Protein AF-A0ABD4BDS8-F1 (afdb_monomer_lite)

Structure (mmCIF, N/CA/C/O backbone):
data_AF-A0ABD4BDS8-F1
#
_entry.id   AF-A0ABD4BDS8-F1
#
loop_
_atom_site.group_PDB
_atom_site.id
_atom_site.type_symbol
_atom_site.label_atom_id
_atom_site.label_alt_id
_atom_site.label_comp_id
_atom_site.label_asym_id
_atom_site.label_entity_id
_atom_site.label_seq_id
_atom_site.pdbx_PDB_ins_code
_atom_site.Cartn_x
_atom_site.Cartn_y
_atom_site.Cartn_z
_atom_site.occupancy
_atom_site.B_iso_or_equiv
_atom_site.auth_seq_id
_atom_site.auth_comp_id
_atom_site.auth_asym_id
_atom_site.auth_atom_id
_atom_site.pdbx_PDB_model_num
ATOM 1 N N . MET A 1 1 ? -8.157 -17.390 -4.417 1.00 83.06 1 MET A N 1
ATOM 2 C CA . MET A 1 1 ? -8.792 -16.335 -5.239 1.00 83.06 1 MET A CA 1
ATOM 3 C C . MET A 1 1 ? -8.286 -16.460 -6.671 1.00 83.06 1 MET A C 1
ATOM 5 O O . MET A 1 1 ? -7.171 -16.942 -6.845 1.00 83.06 1 MET A O 1
ATOM 9 N N . TYR A 1 2 ? -9.071 -16.054 -7.670 1.00 87.56 2 TYR A N 1
ATOM 10 C CA . TYR A 1 2 ? -8.641 -16.002 -9.072 1.00 87.56 2 TYR A CA 1
ATOM 11 C C . TYR A 1 2 ? -8.804 -14.585 -9.626 1.00 87.56 2 TYR A C 1
ATOM 13 O O . TYR A 1 2 ? -9.789 -13.920 -9.314 1.00 87.56 2 TYR A O 1
ATOM 21 N N . LEU A 1 3 ? -7.849 -14.144 -10.445 1.00 87.44 3 LEU A N 1
ATOM 22 C CA . LEU A 1 3 ? -7.939 -12.934 -11.258 1.00 87.44 3 LEU A CA 1
ATOM 23 C C . LEU A 1 3 ? -8.048 -13.371 -12.723 1.00 87.44 3 LEU A C 1
ATOM 25 O O . LEU A 1 3 ? -7.060 -13.774 -13.340 1.00 87.44 3 LEU A O 1
ATOM 29 N N . GLY A 1 4 ? -9.272 -13.386 -13.257 1.00 90.06 4 GLY A N 1
ATOM 30 C CA . GLY A 1 4 ? -9.556 -14.064 -14.523 1.00 90.06 4 GLY A CA 1
ATOM 31 C C . GLY A 1 4 ? -9.209 -15.553 -14.423 1.00 90.06 4 GLY A C 1
ATOM 32 O O . GLY A 1 4 ? -9.751 -16.265 -13.582 1.00 90.06 4 GLY A O 1
ATOM 33 N N . THR A 1 5 ? -8.273 -16.019 -15.249 1.00 90.88 5 THR A N 1
ATOM 34 C CA . THR A 1 5 ? -7.791 -17.413 -15.245 1.00 90.88 5 THR A CA 1
ATOM 35 C C . THR A 1 5 ? -6.569 -17.641 -14.351 1.00 90.88 5 THR A C 1
ATOM 37 O O . THR A 1 5 ? -6.081 -18.766 -14.262 1.00 90.88 5 THR A O 1
ATOM 40 N N . ILE A 1 6 ? -6.033 -16.597 -13.713 1.00 91.69 6 ILE A N 1
ATOM 41 C CA . ILE A 1 6 ? -4.810 -16.683 -12.911 1.00 91.69 6 ILE A CA 1
ATOM 42 C C . ILE A 1 6 ? -5.157 -16.953 -11.452 1.00 91.69 6 ILE A C 1
ATOM 44 O O . ILE A 1 6 ? -5.902 -16.197 -10.828 1.00 91.69 6 ILE A O 1
ATOM 48 N N . GLN A 1 7 ? -4.589 -18.018 -10.887 1.00 91.75 7 GLN A N 1
ATOM 49 C CA . GLN A 1 7 ? -4.717 -18.300 -9.462 1.00 91.75 7 GLN A CA 1
ATOM 50 C C . GLN A 1 7 ? -3.814 -17.366 -8.653 1.00 91.75 7 GLN A C 1
ATOM 52 O O . GLN A 1 7 ? -2.591 -17.382 -8.796 1.00 91.75 7 GLN A O 1
ATOM 57 N N . ILE A 1 8 ? -4.422 -16.604 -7.747 1.00 92.56 8 ILE A N 1
ATOM 58 C CA . ILE A 1 8 ? -3.708 -15.752 -6.800 1.00 92.56 8 ILE A CA 1
ATOM 59 C C . ILE A 1 8 ? -3.404 -16.550 -5.534 1.00 92.56 8 ILE A C 1
ATOM 61 O O . ILE A 1 8 ? -4.297 -17.170 -4.945 1.00 92.56 8 ILE A O 1
ATOM 65 N N . VAL A 1 9 ? -2.138 -16.514 -5.118 1.00 92.00 9 VAL A N 1
ATOM 66 C CA . VAL A 1 9 ? -1.590 -17.283 -3.985 1.00 92.00 9 VAL A CA 1
ATOM 67 C C . VAL A 1 9 ? -0.959 -16.396 -2.909 1.00 92.00 9 VAL A C 1
ATOM 69 O O . VAL A 1 9 ? -0.449 -16.896 -1.905 1.00 92.00 9 VAL A O 1
ATOM 72 N N . GLY A 1 10 ? -0.952 -15.081 -3.110 1.00 91.69 10 GLY A N 1
ATOM 73 C CA . GLY A 1 10 ? -0.532 -14.110 -2.109 1.00 91.69 10 GLY A CA 1
ATOM 74 C C . GLY A 1 10 ? -1.187 -12.758 -2.343 1.00 91.69 10 GLY A C 1
ATOM 75 O O . GLY A 1 10 ? -1.499 -12.401 -3.478 1.00 91.69 10 GLY A O 1
ATOM 76 N N . ALA A 1 11 ? -1.406 -12.037 -1.252 1.00 94.88 11 ALA A N 1
ATOM 77 C CA . ALA A 1 11 ? -1.978 -10.703 -1.238 1.00 94.88 11 ALA A CA 1
ATOM 78 C C . ALA A 1 11 ? -1.351 -9.931 -0.076 1.00 94.88 11 ALA A C 1
ATOM 80 O O . ALA A 1 11 ? -1.391 -10.402 1.062 1.00 94.88 11 ALA A O 1
ATOM 81 N N . ILE A 1 12 ? -0.763 -8.778 -0.376 1.00 95.94 12 ILE A N 1
ATOM 82 C CA . ILE A 1 12 ? -0.170 -7.869 0.598 1.00 95.94 12 ILE A CA 1
ATOM 83 C C . ILE A 1 12 ? -0.774 -6.495 0.373 1.00 95.94 12 ILE A C 1
ATOM 85 O O . ILE A 1 12 ? -0.642 -5.921 -0.709 1.00 95.94 12 ILE A O 1
ATOM 89 N N . ALA A 1 13 ? -1.437 -5.981 1.403 1.00 97.75 13 ALA A N 1
ATOM 90 C CA . ALA A 1 13 ? -1.801 -4.582 1.453 1.00 97.75 13 ALA A CA 1
ATOM 91 C C . ALA A 1 13 ? -0.751 -3.789 2.224 1.00 97.75 13 ALA A C 1
ATOM 93 O O . ALA A 1 13 ? -0.244 -4.259 3.245 1.00 97.75 13 ALA A O 1
ATOM 94 N N . TYR A 1 14 ? -0.467 -2.584 1.754 1.00 97.19 14 TYR A N 1
ATOM 95 C CA . TYR A 1 14 ? 0.423 -1.637 2.401 1.00 97.19 14 TYR A CA 1
ATOM 96 C C . TYR A 1 14 ? -0.296 -0.309 2.568 1.00 97.19 14 TYR A C 1
ATOM 98 O O . TYR A 1 14 ? -1.013 0.140 1.673 1.00 97.19 14 TYR A O 1
ATOM 106 N N . TRP A 1 15 ? -0.121 0.293 3.731 1.00 95.31 15 TRP A N 1
ATOM 107 C CA . TRP A 1 15 ? -0.669 1.585 4.072 1.00 95.31 15 TRP A CA 1
ATOM 108 C C . TRP A 1 15 ? 0.470 2.498 4.507 1.00 95.31 15 TRP A C 1
ATOM 110 O O . TRP A 1 15 ? 1.064 2.301 5.571 1.00 95.31 15 TRP A O 1
ATOM 120 N N . ASP A 1 16 ? 0.750 3.484 3.663 1.00 91.62 16 ASP A N 1
ATOM 121 C CA . ASP A 1 16 ? 1.600 4.612 4.005 1.00 91.62 16 ASP A CA 1
ATOM 122 C C . ASP A 1 16 ? 0.730 5.691 4.659 1.00 91.62 16 ASP A C 1
ATOM 124 O O . ASP A 1 16 ? -0.212 6.221 4.061 1.00 91.62 16 ASP A O 1
ATOM 128 N N . CYS A 1 17 ? 0.951 5.895 5.953 1.00 88.56 17 CYS A N 1
ATOM 129 C CA . CYS A 1 17 ? 0.011 6.566 6.835 1.00 88.56 17 CYS A CA 1
ATOM 130 C C . CYS A 1 17 ? 0.356 8.048 7.001 1.00 88.56 17 CYS A C 1
ATOM 132 O O . CYS A 1 17 ? 1.387 8.397 7.576 1.00 88.56 17 CYS A O 1
ATOM 134 N N . SER A 1 18 ? -0.596 8.918 6.656 1.00 86.25 18 SER A N 1
ATOM 135 C CA . SER A 1 18 ? -0.505 10.365 6.874 1.00 86.25 18 SER A CA 1
ATOM 136 C C . SER A 1 18 ? -1.734 10.929 7.597 1.00 86.25 18 SER A C 1
ATOM 138 O O . SER A 1 18 ? -2.840 10.393 7.505 1.00 86.25 18 SER A O 1
ATOM 140 N N . LEU A 1 19 ? -1.547 12.039 8.322 1.00 73.50 19 LEU A N 1
ATOM 141 C CA . LEU A 1 19 ? -2.598 12.731 9.087 1.00 73.50 19 LEU A CA 1
ATOM 142 C C . LEU A 1 19 ? -3.526 13.611 8.229 1.00 73.50 19 LEU A C 1
ATOM 144 O O . LEU A 1 19 ? -4.411 14.250 8.784 1.00 73.50 19 LEU A O 1
ATOM 148 N N . GLY A 1 20 ? -3.334 13.692 6.908 1.00 58.31 20 GLY A N 1
ATOM 149 C CA . GLY A 1 20 ? -4.279 14.386 6.019 1.00 58.31 20 GLY A CA 1
ATOM 150 C C . GLY A 1 20 ? -4.410 15.901 6.253 1.00 58.31 20 GLY A C 1
ATOM 151 O O . GLY A 1 20 ? -5.447 16.492 5.954 1.00 58.31 20 GLY A O 1
ATOM 152 N N . LYS A 1 21 ? -3.371 16.558 6.785 1.00 62.12 21 LYS A N 1
ATOM 153 C CA . LYS A 1 21 ? -3.294 18.025 6.867 1.00 62.12 21 LYS A CA 1
ATOM 154 C C . LYS A 1 21 ? -3.164 18.620 5.459 1.00 62.12 21 LYS A C 1
ATOM 156 O O . LYS A 1 21 ? -2.581 18.016 4.573 1.00 62.12 21 LYS A O 1
ATOM 161 N N . VAL A 1 22 ? -3.611 19.865 5.271 1.00 50.03 22 VAL A N 1
ATOM 162 C CA . VAL A 1 22 ? -3.665 20.580 3.967 1.00 50.03 22 VAL A CA 1
ATOM 163 C C . VAL A 1 22 ? -2.313 20.668 3.218 1.00 50.03 22 VAL A C 1
ATOM 165 O O . VAL A 1 22 ? -2.286 20.989 2.037 1.00 50.03 22 VAL A O 1
ATOM 168 N N . LYS A 1 23 ? -1.188 20.386 3.887 1.00 53.81 23 LYS A N 1
ATOM 169 C CA . LYS A 1 23 ? 0.166 20.322 3.304 1.00 53.81 23 LYS A CA 1
ATOM 170 C C . LY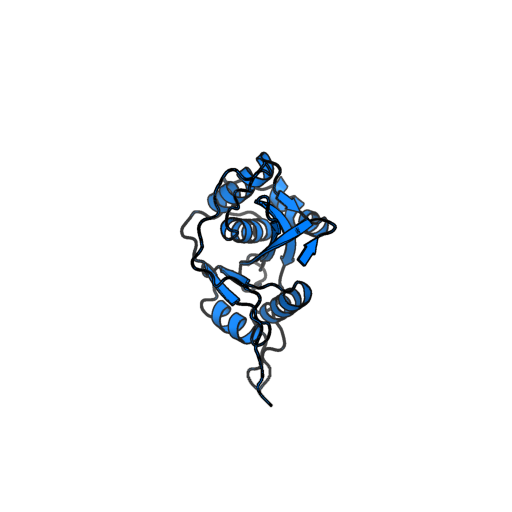S A 1 23 ? 0.912 19.020 3.627 1.00 53.81 23 LYS A C 1
ATOM 172 O O . LYS A 1 23 ? 2.132 18.999 3.539 1.00 53.81 23 LYS A O 1
ATOM 177 N N . SER A 1 24 ? 0.223 17.999 4.130 1.00 67.06 24 SER A N 1
ATOM 178 C CA . SER A 1 24 ? 0.857 16.707 4.387 1.00 67.06 24 SER A CA 1
ATOM 179 C C . SER A 1 24 ? 0.634 15.770 3.217 1.00 67.06 24 SER A C 1
ATOM 181 O O . SER A 1 24 ? -0.444 15.796 2.624 1.00 67.06 24 SER A O 1
ATOM 183 N N . ASP A 1 25 ? 1.614 14.902 3.015 1.00 70.00 25 ASP A N 1
ATOM 184 C CA . ASP A 1 25 ? 1.615 13.712 2.170 1.00 70.00 25 ASP A CA 1
ATOM 185 C C . ASP A 1 25 ? 0.254 13.002 2.163 1.00 70.00 25 ASP A C 1
ATOM 187 O O . ASP A 1 25 ? -0.462 12.964 3.178 1.00 70.00 25 ASP A O 1
ATOM 191 N N . ALA A 1 26 ? -0.132 12.450 1.017 1.00 82.94 26 ALA A N 1
ATOM 192 C CA . ALA A 1 26 ? -1.355 11.677 0.896 1.00 82.94 26 ALA A CA 1
ATOM 193 C C . ALA A 1 26 ? -1.250 10.386 1.719 1.00 82.94 26 ALA A C 1
ATOM 195 O O . ALA A 1 26 ? -0.247 9.682 1.692 1.00 82.94 26 ALA A O 1
ATOM 196 N N . SER A 1 27 ? -2.320 10.029 2.431 1.00 91.25 27 SER A N 1
ATOM 197 C CA . SER A 1 27 ? -2.393 8.714 3.068 1.00 91.25 27 SER A CA 1
ATOM 198 C C . SER A 1 27 ? -2.707 7.669 2.000 1.00 91.25 27 SER A C 1
ATOM 200 O O . SER A 1 27 ? -3.814 7.652 1.458 1.00 91.25 27 SER A O 1
ATOM 202 N N . ALA A 1 28 ? -1.739 6.831 1.643 1.00 94.38 28 ALA A N 1
ATOM 203 C CA . ALA A 1 28 ? -1.809 5.989 0.455 1.00 94.38 28 ALA A CA 1
ATOM 204 C C . ALA A 1 28 ? -1.931 4.501 0.802 1.00 94.38 28 ALA A C 1
ATOM 206 O O . ALA A 1 28 ? -1.110 3.913 1.508 1.00 94.38 28 ALA A O 1
ATOM 207 N N . PHE A 1 29 ? -2.950 3.852 0.242 1.00 96.94 29 PHE A N 1
ATOM 208 C CA . PHE A 1 29 ? -3.192 2.420 0.376 1.00 96.94 29 PHE A CA 1
ATOM 209 C C . PHE A 1 29 ? -2.945 1.693 -0.943 1.00 96.94 29 PHE A C 1
ATOM 211 O O . PHE A 1 29 ? -3.520 2.057 -1.970 1.00 96.94 29 PHE A O 1
ATOM 218 N N . SER A 1 30 ? -2.177 0.607 -0.890 1.00 98.19 30 SER A N 1
ATOM 219 C CA . SER A 1 30 ? -1.893 -0.253 -2.035 1.00 98.19 30 SER A CA 1
ATOM 220 C C . SER A 1 30 ? -2.188 -1.716 -1.733 1.00 98.19 30 SER A C 1
ATOM 222 O O . SER A 1 30 ? -1.937 -2.186 -0.630 1.00 98.19 30 SER A O 1
ATOM 224 N N . LEU A 1 31 ? -2.684 -2.460 -2.725 1.00 98.12 31 LEU A N 1
ATOM 225 C CA . LEU A 1 31 ? -2.835 -3.918 -2.675 1.00 98.12 31 LEU A CA 1
ATOM 226 C C . LEU A 1 31 ? -2.070 -4.555 -3.834 1.00 98.12 31 LEU A C 1
ATOM 228 O O . LEU A 1 31 ? -2.441 -4.378 -4.997 1.00 98.12 31 LEU A O 1
ATOM 232 N N . ILE A 1 32 ? -1.049 -5.343 -3.500 1.00 97.56 32 ILE A N 1
ATOM 233 C CA . ILE A 1 32 ? -0.303 -6.179 -4.440 1.00 97.56 32 ILE A CA 1
ATOM 234 C C . ILE A 1 32 ? -0.747 -7.628 -4.270 1.00 97.56 32 ILE A C 1
ATOM 236 O O . ILE A 1 32 ? -0.757 -8.181 -3.169 1.00 97.56 32 ILE A O 1
ATOM 240 N N . LEU A 1 33 ? -1.105 -8.257 -5.381 1.00 96.06 33 LEU A N 1
ATOM 241 C CA . LEU A 1 33 ? -1.385 -9.682 -5.466 1.00 96.06 33 LEU A CA 1
ATOM 242 C C . LEU A 1 33 ? -0.222 -10.390 -6.155 1.00 96.06 33 LEU A C 1
ATOM 244 O O . LEU A 1 33 ? 0.460 -9.804 -6.994 1.00 96.06 33 LEU A O 1
ATOM 248 N N . THR A 1 34 ? -0.027 -11.670 -5.854 1.00 95.19 34 THR A N 1
ATOM 249 C CA . THR A 1 34 ? 0.965 -12.497 -6.545 1.00 95.19 34 THR A CA 1
ATOM 250 C C . THR A 1 34 ? 0.422 -13.872 -6.910 1.00 95.19 34 THR A C 1
ATOM 252 O O . THR A 1 34 ? -0.359 -14.475 -6.161 1.00 95.19 34 THR A O 1
ATOM 255 N N . ASP A 1 35 ? 0.828 -14.367 -8.078 1.00 92.88 35 ASP A N 1
ATOM 256 C CA . ASP A 1 35 ? 0.518 -15.717 -8.543 1.00 92.88 35 ASP A CA 1
ATOM 257 C C . ASP A 1 35 ? 1.621 -16.727 -8.174 1.00 92.88 35 ASP A C 1
ATOM 259 O O . ASP A 1 35 ? 2.653 -16.406 -7.579 1.00 92.88 35 ASP A O 1
ATOM 263 N N . ALA A 1 36 ? 1.402 -17.996 -8.516 1.00 89.44 36 ALA A N 1
ATOM 264 C CA . ALA A 1 36 ? 2.375 -19.058 -8.257 1.00 89.44 36 ALA A CA 1
ATOM 265 C C . ALA A 1 36 ? 3.663 -18.946 -9.099 1.00 89.44 36 ALA A C 1
ATOM 267 O O . ALA A 1 36 ? 4.651 -19.617 -8.792 1.00 89.44 36 ALA A O 1
ATOM 268 N N . ARG A 1 37 ? 3.664 -18.128 -10.159 1.00 87.56 37 ARG A N 1
ATOM 269 C CA . ARG A 1 37 ? 4.812 -17.904 -11.048 1.00 87.56 37 ARG A CA 1
ATOM 270 C C . ARG A 1 37 ? 5.682 -16.732 -10.593 1.00 87.56 37 ARG A C 1
ATOM 272 O O . ARG A 1 37 ? 6.756 -16.555 -11.159 1.00 87.56 37 ARG A O 1
ATOM 279 N N . GLY A 1 38 ? 5.234 -15.962 -9.602 1.00 89.56 38 GLY A N 1
ATOM 280 C CA . GLY A 1 38 ? 5.915 -14.765 -9.116 1.00 89.56 38 GLY A CA 1
ATOM 281 C C . GLY A 1 38 ? 5.562 -13.494 -9.888 1.00 89.56 38 GLY A C 1
ATOM 282 O O . GLY A 1 38 ? 6.248 -12.491 -9.730 1.00 89.56 38 GLY A O 1
ATOM 283 N N . GLN A 1 39 ? 4.503 -13.509 -10.706 1.00 93.50 39 GLN A N 1
ATOM 284 C CA . GLN A 1 39 ? 3.951 -12.271 -11.256 1.00 93.50 39 GLN A CA 1
ATOM 285 C C . GLN A 1 39 ? 3.353 -11.433 -10.124 1.00 93.50 39 GLN A C 1
ATOM 287 O O . GLN A 1 39 ? 2.793 -11.976 -9.164 1.00 93.50 39 GLN A O 1
ATOM 292 N N . LEU A 1 40 ? 3.467 -10.116 -10.256 1.00 96.12 40 LEU A N 1
ATOM 293 C CA . LEU A 1 40 ? 2.880 -9.133 -9.359 1.00 96.12 40 LEU A CA 1
ATOM 294 C C . LEU A 1 40 ? 1.721 -8.437 -10.065 1.00 96.12 40 LEU A C 1
ATOM 296 O O . LEU A 1 40 ? 1.823 -8.066 -11.233 1.00 96.12 40 LEU A O 1
ATOM 300 N N . TYR A 1 41 ? 0.630 -8.234 -9.337 1.00 97.00 41 TYR A N 1
ATOM 301 C CA . TYR A 1 41 ? -0.541 -7.513 -9.813 1.00 97.00 41 TYR A CA 1
ATOM 302 C C . TYR A 1 41 ? -0.875 -6.418 -8.814 1.00 97.00 41 TYR A C 1
ATOM 304 O O . TYR A 1 41 ? -1.387 -6.689 -7.727 1.00 97.00 41 TYR A O 1
ATOM 312 N N . TRP A 1 42 ? -0.601 -5.176 -9.184 1.00 97.69 42 TRP A N 1
ATOM 313 C CA . TRP A 1 42 ? -1.047 -4.018 -8.439 1.00 97.69 42 TRP A CA 1
ATOM 314 C C . TRP A 1 42 ? -2.538 -3.812 -8.675 1.00 97.69 42 TRP A C 1
ATOM 316 O O . TRP A 1 42 ? -2.974 -3.354 -9.732 1.00 97.69 42 TRP A O 1
ATOM 326 N N . HIS A 1 43 ? -3.327 -4.249 -7.698 1.00 97.38 43 HIS A N 1
ATOM 327 C CA . HIS A 1 43 ? -4.772 -4.360 -7.825 1.00 97.38 43 HIS A CA 1
ATOM 328 C C . HIS A 1 43 ? -5.500 -3.098 -7.366 1.00 97.38 43 HIS A C 1
ATOM 330 O O . HIS A 1 43 ? -6.457 -2.680 -8.009 1.00 97.38 43 HIS A O 1
ATOM 336 N N . VAL A 1 44 ? -5.033 -2.483 -6.277 1.00 97.81 44 VAL A N 1
ATOM 337 C CA . VAL A 1 44 ? -5.630 -1.270 -5.703 1.00 97.81 44 VAL A CA 1
ATOM 338 C C . VAL A 1 44 ? -4.530 -0.269 -5.388 1.00 97.81 44 VAL A C 1
ATOM 340 O O . VAL A 1 44 ? -3.500 -0.650 -4.839 1.00 97.81 44 VAL A O 1
ATOM 343 N N . ALA A 1 45 ? -4.784 0.996 -5.708 1.00 97.44 45 ALA A N 1
ATOM 344 C CA . ALA A 1 45 ? -4.067 2.171 -5.233 1.00 97.44 45 ALA A CA 1
ATOM 345 C C . ALA A 1 45 ? -5.142 3.200 -4.882 1.00 97.44 45 ALA A C 1
ATOM 347 O O . ALA A 1 45 ? -5.988 3.512 -5.723 1.00 97.44 45 ALA A O 1
ATOM 348 N N . LYS A 1 46 ? -5.183 3.658 -3.632 1.00 95.94 46 LYS A N 1
ATOM 349 C CA . LYS A 1 46 ? -6.239 4.552 -3.152 1.00 95.94 46 LYS A CA 1
ATOM 350 C C . LYS A 1 46 ? -5.682 5.559 -2.156 1.00 95.94 46 LYS A C 1
ATOM 352 O O . LYS A 1 46 ? -5.002 5.174 -1.211 1.00 95.94 46 LYS A O 1
ATOM 357 N N . GLY A 1 47 ? -6.030 6.829 -2.348 1.00 94.69 47 GLY A N 1
ATOM 358 C CA . GLY A 1 47 ? -5.854 7.865 -1.334 1.00 94.69 47 GLY A CA 1
ATOM 359 C C . GLY A 1 47 ? -6.943 7.755 -0.275 1.00 94.69 47 GLY A C 1
ATOM 360 O O . GLY A 1 47 ? -8.132 7.747 -0.599 1.00 94.69 47 GLY A O 1
ATOM 361 N N . LEU A 1 48 ? -6.533 7.636 0.979 1.00 93.44 48 LEU A N 1
ATOM 362 C CA . LEU A 1 48 ? -7.403 7.660 2.142 1.00 93.44 48 LEU A CA 1
ATOM 363 C C . LEU A 1 48 ? -7.537 9.098 2.636 1.00 93.44 48 LEU A C 1
ATOM 365 O O . LEU A 1 48 ? -6.607 9.900 2.561 1.00 93.44 48 LEU A O 1
ATOM 369 N N . THR A 1 49 ? -8.717 9.420 3.146 1.00 91.12 49 THR A N 1
ATOM 370 C CA . THR A 1 49 ? -9.093 10.788 3.510 1.00 91.12 49 THR A CA 1
ATOM 371 C C . THR A 1 49 ? -9.620 10.861 4.937 1.00 91.12 49 THR A C 1
ATOM 373 O O . THR A 1 49 ? -10.101 9.869 5.489 1.00 91.12 49 THR A O 1
ATOM 376 N N . GLY A 1 50 ? -9.548 12.058 5.520 1.00 89.12 50 GLY A N 1
ATOM 377 C CA . GLY A 1 50 ? -9.977 12.316 6.892 1.00 89.12 50 GLY A CA 1
ATOM 378 C C . GLY A 1 50 ? -8.934 11.914 7.934 1.00 89.12 50 GLY A C 1
ATOM 379 O O . GLY A 1 50 ? -7.779 11.631 7.610 1.00 89.12 50 GLY A O 1
ATOM 380 N N . GLU A 1 51 ? -9.359 11.904 9.194 1.00 89.75 51 GLU A N 1
ATOM 381 C CA . GLU A 1 51 ? -8.531 11.501 10.333 1.00 89.75 51 GLU A CA 1
ATOM 382 C C . GLU A 1 51 ? -8.219 9.998 10.303 1.00 89.75 51 GLU A C 1
ATOM 384 O O . GLU A 1 51 ? -8.906 9.210 9.648 1.00 89.75 51 GLU A O 1
ATOM 389 N N . ILE A 1 52 ? -7.205 9.570 11.063 1.00 90.31 52 ILE A N 1
ATOM 390 C CA . ILE A 1 52 ? -6.841 8.146 11.180 1.00 90.31 52 ILE A CA 1
ATOM 391 C C . ILE A 1 52 ? -8.050 7.299 11.583 1.00 90.31 52 ILE A C 1
ATOM 393 O O . ILE A 1 52 ? -8.335 6.284 10.946 1.00 90.31 52 ILE A O 1
ATOM 397 N N . ALA A 1 53 ? -8.776 7.737 12.608 1.00 92.12 53 ALA A N 1
ATOM 398 C CA . ALA A 1 53 ? -10.027 7.143 13.040 1.00 92.12 53 ALA A CA 1
ATOM 399 C C . ALA A 1 53 ? -10.942 8.212 13.629 1.00 92.12 53 ALA A C 1
ATOM 401 O O . ALA A 1 53 ? -10.485 9.119 14.323 1.00 92.12 53 ALA A O 1
ATOM 402 N N . GLU A 1 54 ? -12.235 8.050 13.387 1.00 93.06 54 GLU A N 1
ATOM 403 C CA . GLU A 1 54 ? -13.289 8.828 14.031 1.00 93.06 54 GLU A CA 1
ATOM 404 C C . GLU A 1 54 ? -14.023 7.930 15.021 1.00 93.06 54 GLU A C 1
ATOM 406 O O . GLU A 1 54 ? -14.325 6.774 14.702 1.00 93.06 54 GLU A O 1
ATOM 411 N N . PHE A 1 55 ? -14.303 8.458 16.211 1.00 93.00 55 PHE A N 1
ATOM 412 C CA . PHE A 1 55 ? -14.901 7.715 17.314 1.00 93.00 55 PHE A CA 1
ATOM 413 C C . PHE A 1 55 ? -16.271 8.291 17.681 1.00 93.00 55 PHE A C 1
ATOM 415 O O . PHE A 1 55 ? -16.466 9.505 17.634 1.00 93.00 55 PHE A O 1
ATOM 422 N N . ASP A 1 56 ? -17.213 7.420 18.043 1.00 92.75 56 ASP A N 1
ATOM 423 C CA . ASP A 1 56 ? -18.457 7.828 18.703 1.00 92.75 56 ASP A CA 1
ATOM 424 C C . ASP A 1 56 ? -18.239 8.112 20.203 1.00 92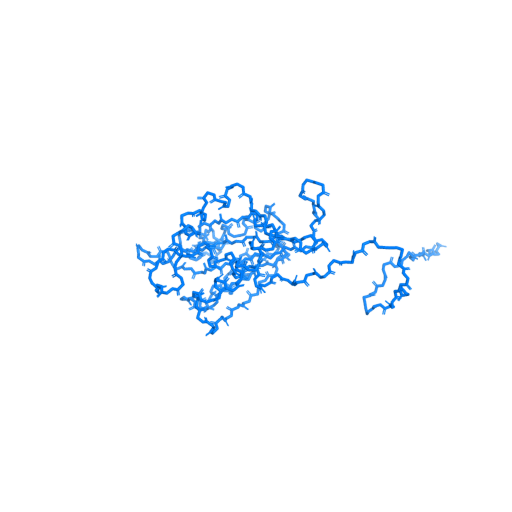.75 56 ASP A C 1
ATOM 426 O O . ASP A 1 56 ? -17.157 7.891 20.748 1.00 92.75 56 ASP A O 1
ATOM 430 N N . ASP A 1 57 ? -19.297 8.534 20.904 1.00 90.88 57 ASP A N 1
ATOM 431 C CA . ASP A 1 57 ? -19.283 8.800 22.355 1.00 90.88 57 ASP A CA 1
ATOM 432 C C . ASP A 1 57 ? -18.921 7.573 23.226 1.00 90.88 57 ASP A C 1
ATOM 434 O O . ASP A 1 57 ? -18.849 7.670 24.452 1.00 90.88 57 ASP A O 1
ATOM 438 N N . ARG A 1 58 ? -18.767 6.385 22.624 1.00 89.44 58 ARG A N 1
ATOM 439 C CA . ARG A 1 58 ? -18.451 5.110 23.285 1.00 89.44 58 ARG A CA 1
ATOM 440 C C . ARG A 1 58 ? -17.114 4.529 22.813 1.00 89.44 58 ARG A C 1
ATOM 442 O O . ARG A 1 58 ? -16.916 3.317 22.942 1.00 89.44 58 ARG A O 1
ATOM 449 N N . ASP A 1 59 ? -16.237 5.358 22.249 1.00 86.25 59 ASP A N 1
ATOM 450 C CA . ASP A 1 59 ? -14.919 4.980 21.724 1.00 86.25 59 ASP A CA 1
ATOM 451 C C . ASP A 1 59 ? -14.973 3.894 20.632 1.00 86.25 59 ASP A C 1
ATOM 453 O O . ASP A 1 59 ? -14.037 3.103 20.446 1.00 86.25 59 ASP A O 1
ATOM 457 N N . ARG A 1 60 ? -16.078 3.817 19.881 1.00 88.44 60 ARG A N 1
ATOM 458 C CA . ARG A 1 60 ? -16.196 2.912 18.733 1.00 88.44 60 ARG A CA 1
ATOM 459 C C . ARG A 1 60 ? -15.808 3.646 17.467 1.00 88.44 60 ARG A C 1
ATOM 461 O O . ARG A 1 60 ? -16.278 4.746 17.211 1.00 88.44 60 ARG A O 1
ATOM 468 N N . ILE A 1 61 ? -14.999 2.985 16.649 1.00 92.56 61 ILE A N 1
ATOM 469 C CA . ILE A 1 61 ? -14.584 3.502 15.347 1.00 92.56 61 ILE A CA 1
ATOM 470 C C . ILE A 1 61 ? -15.804 3.534 14.421 1.00 92.56 61 ILE A C 1
ATOM 472 O O . ILE A 1 61 ? -16.361 2.481 14.102 1.00 92.56 61 ILE A O 1
ATOM 476 N N . ILE A 1 62 ? -16.192 4.732 13.993 1.00 92.94 62 ILE A N 1
ATOM 477 C CA . ILE A 1 62 ? -17.320 4.987 13.083 1.00 92.94 62 ILE A CA 1
ATOM 478 C C . ILE A 1 62 ? -16.880 5.537 11.723 1.00 92.94 62 ILE A C 1
ATOM 480 O O . ILE A 1 62 ? -17.679 5.559 10.792 1.00 92.94 62 ILE A O 1
ATOM 484 N N . GLY A 1 63 ? -15.620 5.955 11.594 1.00 93.88 63 GLY A N 1
ATOM 485 C CA . GLY A 1 63 ? -15.116 6.597 10.385 1.00 93.88 63 GLY A CA 1
ATOM 486 C C . GLY A 1 63 ? -13.594 6.704 10.346 1.00 93.88 63 GLY A C 1
ATOM 487 O O . GLY A 1 63 ? -12.878 6.020 11.087 1.00 93.88 63 GLY A O 1
ATOM 488 N N . GLY A 1 64 ? -13.106 7.570 9.463 1.00 93.31 64 GLY A N 1
ATOM 489 C CA . GLY A 1 64 ? -11.683 7.788 9.219 1.00 93.31 64 GLY A CA 1
ATOM 490 C C . GLY A 1 64 ? -11.031 6.760 8.293 1.00 93.31 64 GLY A C 1
ATOM 491 O O . GLY A 1 64 ? -11.667 5.868 7.718 1.00 93.31 64 GLY A O 1
ATOM 492 N N . GLN A 1 65 ? -9.720 6.891 8.143 1.00 94.31 65 GLN A N 1
ATOM 493 C CA . GLN A 1 65 ? -8.917 6.099 7.216 1.00 94.31 65 GLN A CA 1
ATOM 494 C C . GLN A 1 65 ? -8.968 4.597 7.538 1.00 94.31 65 GLN A C 1
ATOM 496 O O . GLN A 1 65 ? -9.124 3.777 6.633 1.00 94.31 65 GLN A O 1
ATOM 501 N N . VAL A 1 66 ? -8.933 4.209 8.819 1.00 94.94 66 VAL A N 1
ATOM 502 C CA . VAL A 1 66 ? -9.016 2.789 9.214 1.00 94.94 66 VAL A CA 1
ATOM 503 C C . VAL A 1 66 ? -10.364 2.146 8.869 1.00 94.94 66 VAL A C 1
ATOM 505 O O . VAL A 1 66 ? -10.411 0.942 8.607 1.00 94.94 66 VAL A O 1
ATOM 508 N N . HIS A 1 67 ? -11.453 2.924 8.828 1.00 95.50 67 HIS A N 1
ATOM 509 C CA . HIS A 1 67 ? -12.761 2.436 8.388 1.00 95.50 67 HIS A CA 1
ATOM 510 C C . HIS A 1 67 ? -12.745 2.139 6.884 1.00 95.50 67 HIS A C 1
ATOM 512 O O . HIS A 1 67 ? -13.143 1.053 6.465 1.00 95.50 67 HIS A O 1
ATOM 518 N N . GLN A 1 68 ? -12.185 3.050 6.082 1.00 96.81 68 GLN A N 1
ATOM 519 C CA . GLN A 1 68 ? -12.000 2.840 4.642 1.00 96.81 68 GLN A CA 1
ATOM 520 C C . GLN A 1 68 ? -11.119 1.612 4.354 1.00 96.81 68 GLN A C 1
ATOM 522 O O . GLN A 1 68 ? -11.423 0.821 3.462 1.00 96.81 68 GLN A O 1
ATOM 527 N N . ILE A 1 69 ? -10.051 1.399 5.133 1.00 97.12 69 ILE A N 1
ATOM 528 C CA . ILE A 1 69 ? -9.209 0.198 5.010 1.00 97.12 69 ILE A CA 1
ATOM 529 C C . ILE A 1 69 ? -10.003 -1.060 5.364 1.00 97.12 69 ILE A C 1
ATOM 531 O O . ILE A 1 69 ? -9.897 -2.057 4.653 1.00 97.12 69 ILE A O 1
ATOM 535 N N . ARG A 1 70 ? -10.829 -1.035 6.418 1.00 97.31 70 ARG A N 1
ATOM 536 C CA . ARG A 1 70 ? -11.691 -2.171 6.782 1.00 97.31 70 ARG A CA 1
ATOM 537 C C . ARG A 1 70 ? -12.628 -2.558 5.635 1.00 97.31 70 ARG A C 1
ATOM 539 O O . ARG A 1 70 ? -12.774 -3.748 5.359 1.00 97.31 70 ARG A O 1
ATOM 546 N N . GLU A 1 71 ? -13.229 -1.585 4.955 1.00 97.12 71 GLU A N 1
ATOM 547 C CA . GLU A 1 71 ? -14.078 -1.832 3.782 1.00 97.12 71 GLU A CA 1
ATOM 548 C C . GLU A 1 71 ? -13.299 -2.526 2.661 1.00 97.12 71 GLU A C 1
ATOM 550 O O . GLU A 1 71 ? -13.757 -3.541 2.139 1.00 97.12 71 GLU A O 1
ATOM 555 N N . LEU A 1 72 ? -12.090 -2.048 2.347 1.00 97.19 72 LEU A N 1
ATOM 556 C CA . LEU A 1 72 ? -11.216 -2.665 1.343 1.00 97.19 72 LEU A CA 1
ATOM 557 C C . LEU A 1 72 ? -10.796 -4.085 1.747 1.00 97.19 72 LEU A C 1
ATOM 559 O O . LEU A 1 72 ? -10.796 -4.992 0.916 1.00 97.19 72 LEU A O 1
ATOM 563 N N . VAL A 1 73 ? -10.474 -4.301 3.024 1.00 96.94 73 VAL A N 1
ATOM 564 C CA . VAL A 1 73 ? -10.120 -5.620 3.567 1.00 96.94 73 VAL A CA 1
ATOM 565 C C . VAL A 1 73 ? -11.262 -6.612 3.374 1.00 96.94 7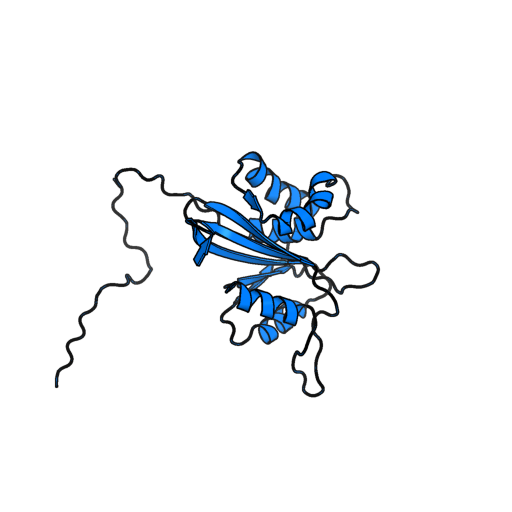3 VAL A C 1
ATOM 567 O O . VAL A 1 73 ? -11.021 -7.734 2.934 1.00 96.94 73 VAL A O 1
ATOM 570 N N . ILE A 1 74 ? -12.500 -6.201 3.655 1.00 95.62 74 ILE A N 1
ATOM 571 C CA . ILE A 1 74 ? -13.685 -7.042 3.462 1.00 95.62 74 ILE A CA 1
ATOM 572 C C . ILE A 1 74 ? -13.954 -7.247 1.968 1.00 95.62 74 ILE A C 1
ATOM 574 O O . ILE A 1 74 ? -14.176 -8.376 1.537 1.00 95.62 74 ILE A O 1
ATOM 578 N N . GLN A 1 75 ? -13.899 -6.188 1.163 1.00 94.88 75 GLN A N 1
ATOM 579 C CA . GLN A 1 75 ? -14.178 -6.254 -0.270 1.00 94.88 75 GLN A CA 1
ATOM 580 C C . GLN A 1 75 ? -13.217 -7.200 -1.001 1.00 94.88 75 GLN A C 1
ATOM 582 O O . GLN A 1 75 ? -13.655 -8.015 -1.811 1.00 94.88 75 GLN A O 1
ATOM 587 N N . TYR A 1 76 ? -11.919 -7.113 -0.704 1.00 93.56 76 TYR A N 1
ATOM 588 C CA . TYR A 1 76 ? -10.874 -7.871 -1.399 1.00 93.56 76 TYR A CA 1
ATOM 589 C C . TYR A 1 76 ? -10.363 -9.084 -0.615 1.00 93.56 76 TYR A C 1
ATOM 591 O O . TYR A 1 76 ? -9.425 -9.743 -1.062 1.00 93.56 76 TYR A O 1
ATOM 599 N N . GLN A 1 77 ? -10.971 -9.396 0.537 1.00 92.12 77 GLN A N 1
ATOM 600 C CA . GLN A 1 77 ? -10.591 -10.519 1.405 1.00 92.12 77 GLN A CA 1
ATOM 601 C C . GLN A 1 77 ? -9.089 -10.504 1.740 1.00 92.12 77 GLN A C 1
ATOM 603 O O . GLN A 1 77 ? -8.377 -11.503 1.608 1.00 92.12 77 GLN A O 1
ATOM 608 N N . ILE A 1 78 ? -8.593 -9.327 2.126 1.00 94.88 78 ILE A N 1
ATOM 609 C CA . ILE A 1 78 ? -7.166 -9.076 2.335 1.00 94.88 78 ILE A CA 1
ATOM 610 C C . ILE A 1 78 ? -6.715 -9.784 3.623 1.00 94.88 78 ILE A C 1
ATOM 612 O O . ILE A 1 78 ? -7.272 -9.517 4.687 1.00 94.88 78 ILE A O 1
ATOM 616 N N . PRO A 1 79 ? -5.693 -10.659 3.574 1.00 93.06 79 PRO A N 1
ATOM 617 C CA . PRO A 1 79 ? -5.265 -11.425 4.745 1.00 93.06 79 PRO A CA 1
ATOM 618 C C . PRO A 1 79 ? -4.325 -10.639 5.667 1.00 93.06 79 PRO A C 1
ATOM 620 O O . PRO A 1 79 ? -4.184 -10.979 6.843 1.00 93.06 79 PRO A O 1
ATOM 623 N N . ARG A 1 80 ? -3.635 -9.619 5.143 1.00 94.81 80 ARG A N 1
ATOM 624 C CA . ARG A 1 80 ? -2.664 -8.822 5.894 1.00 94.81 80 ARG A CA 1
ATOM 625 C C . ARG A 1 80 ? -2.548 -7.409 5.332 1.00 94.81 80 ARG A C 1
ATOM 627 O O . ARG A 1 80 ? -2.334 -7.244 4.132 1.00 94.81 80 ARG A O 1
ATOM 634 N N . VAL A 1 81 ? -2.605 -6.425 6.226 1.00 97.00 81 VAL A N 1
ATOM 635 C CA . VAL A 1 81 ? -2.231 -5.030 5.966 1.00 97.00 81 VAL A CA 1
ATOM 636 C C . VAL A 1 81 ? -0.933 -4.735 6.708 1.00 97.00 81 VAL A C 1
ATOM 638 O O . VAL A 1 81 ? -0.769 -5.115 7.869 1.00 97.00 81 VAL A O 1
ATOM 641 N N . ILE A 1 82 ? 0.003 -4.088 6.030 1.00 96.00 82 ILE A N 1
ATOM 642 C CA . ILE A 1 82 ? 1.257 -3.605 6.596 1.00 96.00 82 ILE A CA 1
ATOM 643 C C . ILE A 1 82 ? 1.166 -2.091 6.677 1.00 96.00 82 ILE A C 1
ATOM 645 O O . ILE A 1 82 ? 0.747 -1.457 5.716 1.00 96.00 82 ILE A O 1
ATOM 649 N N . ILE A 1 83 ? 1.513 -1.533 7.827 1.00 92.94 83 ILE A N 1
ATOM 650 C CA . ILE A 1 83 ? 1.533 -0.092 8.049 1.00 92.94 83 ILE A CA 1
ATOM 651 C C . ILE A 1 83 ? 2.972 0.386 8.218 1.00 92.94 83 ILE A C 1
ATOM 653 O O . ILE A 1 83 ? 3.733 -0.204 8.991 1.00 92.94 83 ILE A O 1
ATOM 657 N N . GLU A 1 84 ? 3.328 1.457 7.513 1.00 86.69 84 GLU A N 1
ATOM 658 C CA . GLU A 1 84 ? 4.598 2.147 7.725 1.00 86.69 84 GLU A CA 1
ATOM 659 C C . GLU A 1 84 ? 4.527 3.007 8.993 1.00 86.69 84 GLU A C 1
ATOM 661 O O . GLU A 1 84 ? 3.659 3.869 9.133 1.00 86.69 84 GLU A O 1
ATOM 666 N N . THR A 1 85 ? 5.437 2.777 9.941 1.00 81.38 85 THR A N 1
ATOM 667 C CA . THR A 1 85 ? 5.460 3.489 11.235 1.00 81.38 85 THR A CA 1
ATOM 668 C C . THR A 1 85 ? 6.416 4.681 11.261 1.00 81.38 85 THR A C 1
ATOM 670 O O . THR A 1 85 ? 6.591 5.305 12.306 1.00 81.38 85 THR A O 1
ATOM 673 N N . ASN A 1 86 ? 6.997 5.037 10.112 1.00 71.81 86 ASN A N 1
ATOM 674 C CA . ASN A 1 86 ? 7.885 6.193 9.962 1.00 71.81 86 ASN A CA 1
ATOM 675 C C . ASN A 1 86 ? 7.140 7.544 10.035 1.00 71.81 86 ASN A C 1
ATOM 677 O O . ASN A 1 86 ? 7.771 8.589 10.194 1.00 71.81 86 ASN A O 1
ATOM 681 N N . GLY A 1 87 ? 5.807 7.518 9.928 1.00 63.78 87 GLY A N 1
ATOM 682 C CA . GLY A 1 87 ? 4.927 8.680 10.008 1.00 63.78 87 GLY A CA 1
ATOM 683 C C . GLY A 1 87 ? 4.447 9.038 11.430 1.00 63.78 87 GLY A C 1
ATOM 684 O O . GLY A 1 87 ? 4.824 8.417 12.424 1.00 63.78 87 GLY A O 1
ATOM 685 N N . PRO A 1 88 ? 3.557 10.039 11.560 1.00 56.16 88 PRO A N 1
ATOM 686 C CA . PRO A 1 88 ? 3.154 10.673 12.828 1.00 56.16 88 PRO A CA 1
ATOM 687 C C . PRO A 1 88 ? 2.333 9.798 13.802 1.00 56.16 88 PRO A C 1
ATOM 689 O O . PRO A 1 88 ? 1.853 10.290 14.824 1.00 56.16 88 PRO A O 1
ATOM 692 N N . GLY A 1 89 ? 2.131 8.516 13.507 1.00 54.47 89 GLY A N 1
ATOM 693 C CA . GLY A 1 89 ? 1.110 7.691 14.143 1.00 54.47 89 GLY A CA 1
ATOM 694 C C . GLY A 1 89 ? 1.652 6.430 14.795 1.00 54.47 89 GLY A C 1
ATOM 695 O O . GLY A 1 89 ? 1.267 5.342 14.385 1.00 54.47 89 GLY A O 1
ATOM 696 N N . GLY A 1 90 ? 2.434 6.540 15.874 1.00 67.06 90 GLY A N 1
ATOM 697 C CA . GLY A 1 90 ? 2.766 5.374 16.717 1.00 67.06 90 GLY A CA 1
ATOM 698 C C . GLY A 1 90 ? 1.526 4.608 17.225 1.00 67.06 90 GLY A C 1
ATOM 699 O O . GLY A 1 90 ? 1.614 3.443 17.597 1.00 67.06 90 GLY A O 1
ATOM 700 N N . PHE A 1 91 ? 0.348 5.242 17.187 1.00 81.88 91 PHE A N 1
ATOM 701 C CA . PHE A 1 91 ? -0.940 4.655 17.564 1.00 81.88 91 PHE A CA 1
ATOM 702 C C . PHE A 1 91 ? -1.741 4.069 16.388 1.00 81.88 91 PHE A C 1
ATOM 704 O O . PHE A 1 91 ? -2.662 3.283 16.619 1.00 81.88 91 PHE A O 1
ATOM 711 N N . ALA A 1 92 ? -1.405 4.400 15.136 1.00 88.50 92 ALA A N 1
ATOM 712 C CA . ALA A 1 92 ? -2.145 3.942 13.959 1.00 88.50 92 ALA A CA 1
ATOM 713 C C . ALA A 1 92 ? -2.189 2.403 13.821 1.00 88.50 92 ALA A C 1
ATOM 715 O O . ALA A 1 92 ? -3.270 1.877 13.539 1.00 88.50 92 ALA A O 1
ATOM 716 N N . PRO A 1 93 ? -1.111 1.641 14.118 1.00 91.94 93 PRO A N 1
ATOM 717 C CA . PRO A 1 93 ? -1.179 0.181 14.100 1.00 91.94 93 PRO A CA 1
ATOM 718 C C . PRO A 1 93 ? -2.188 -0.385 15.107 1.00 91.94 93 PRO A C 1
ATOM 720 O O . PRO A 1 93 ? -2.937 -1.309 14.788 1.00 91.94 93 PRO A O 1
ATOM 723 N N . ALA A 1 94 ? -2.240 0.168 16.324 1.00 92.06 94 ALA A N 1
ATOM 724 C CA . ALA A 1 94 ? -3.153 -0.289 17.371 1.00 92.06 94 ALA A CA 1
ATOM 725 C C . ALA A 1 94 ? -4.619 -0.009 17.006 1.00 92.06 94 ALA A C 1
ATOM 727 O O . ALA A 1 94 ? -5.469 -0.895 17.124 1.00 92.06 94 ALA A O 1
ATOM 728 N N . ILE A 1 95 ? -4.895 1.190 16.488 1.00 92.75 95 ILE A N 1
ATOM 729 C CA . ILE A 1 95 ? -6.228 1.589 16.026 1.00 92.75 95 ILE A CA 1
ATOM 730 C C . ILE A 1 95 ? -6.666 0.723 14.837 1.00 92.75 95 ILE A C 1
ATOM 732 O O . ILE A 1 95 ? -7.798 0.241 14.809 1.00 92.75 95 ILE A O 1
ATOM 736 N N . LEU A 1 96 ? -5.769 0.436 13.888 1.00 94.50 96 LEU A N 1
ATOM 737 C CA . LEU A 1 96 ? -6.083 -0.446 12.765 1.00 94.50 96 LEU A CA 1
ATOM 738 C C . LEU A 1 96 ? -6.386 -1.878 13.229 1.00 94.50 96 LEU A C 1
ATOM 740 O O . LEU A 1 96 ? -7.347 -2.481 12.754 1.00 94.50 96 LEU A O 1
ATOM 744 N N . ARG A 1 97 ? -5.633 -2.427 14.195 1.00 95.31 97 ARG A N 1
ATOM 745 C CA . ARG A 1 97 ? -5.946 -3.743 14.791 1.00 95.31 97 ARG A CA 1
ATOM 746 C C . ARG A 1 97 ? -7.350 -3.762 15.402 1.00 95.31 97 ARG A C 1
ATOM 748 O O . ARG A 1 97 ? -8.070 -4.747 15.237 1.00 95.31 97 ARG A O 1
ATOM 755 N N . GLN A 1 98 ? -7.751 -2.687 16.082 1.00 94.19 98 GLN A N 1
ATOM 756 C CA . GLN A 1 98 ? -9.105 -2.545 16.620 1.00 94.19 98 GLN A CA 1
ATOM 757 C C . GLN A 1 98 ? -10.147 -2.486 15.493 1.00 94.19 98 GLN A C 1
ATOM 759 O O . GLN A 1 98 ? -11.142 -3.214 15.543 1.00 94.19 98 GLN A O 1
ATOM 764 N N . ALA A 1 99 ? -9.896 -1.684 14.455 1.00 95.12 99 ALA A N 1
ATOM 765 C CA . ALA A 1 99 ? -10.779 -1.536 13.303 1.00 95.12 99 ALA A CA 1
ATOM 766 C C . ALA A 1 99 ? -10.949 -2.840 12.513 1.00 95.12 99 ALA A C 1
ATOM 768 O O . ALA A 1 99 ? -12.036 -3.108 12.015 1.00 95.12 99 ALA A O 1
ATOM 769 N N . LEU A 1 100 ? -9.919 -3.683 12.422 1.00 95.69 100 LEU A N 1
ATOM 770 C CA . LEU A 1 100 ? -9.956 -4.940 11.665 1.00 95.69 100 LEU A CA 1
ATOM 771 C C . LEU A 1 100 ? -10.423 -6.147 12.489 1.00 95.69 100 LEU A C 1
ATOM 773 O O . LEU A 1 100 ? -10.488 -7.266 11.967 1.00 95.69 100 LEU A O 1
ATOM 777 N N . LYS A 1 101 ? -10.801 -5.958 13.758 1.00 94.12 101 LYS A N 1
ATOM 778 C CA . LYS A 1 101 ? -11.291 -7.050 14.605 1.00 94.12 101 LYS A CA 1
ATOM 779 C C . LYS A 1 101 ? -12.488 -7.758 13.954 1.00 94.12 101 LYS A C 1
ATOM 781 O O . LYS A 1 101 ? -13.478 -7.128 13.582 1.00 94.12 101 LYS A O 1
ATOM 786 N N . GLY A 1 102 ? -12.388 -9.084 13.838 1.00 91.62 102 GLY A N 1
ATOM 787 C CA . GLY A 1 102 ? -13.413 -9.942 13.232 1.00 91.62 102 GLY A CA 1
ATOM 788 C C . GLY A 1 102 ? -13.311 -10.117 11.712 1.00 91.62 102 GLY A C 1
ATOM 789 O O . GLY A 1 102 ? -14.088 -10.883 11.159 1.00 91.62 102 GLY A O 1
ATOM 790 N N . THR A 1 103 ? -12.358 -9.463 11.037 1.00 93.06 103 THR A N 1
ATOM 791 C CA . THR A 1 103 ? -12.146 -9.628 9.581 1.00 93.06 103 THR A CA 1
ATOM 792 C C . THR A 1 103 ? -11.220 -10.795 9.222 1.00 93.06 103 THR A C 1
ATOM 794 O O . THR A 1 103 ? -11.183 -11.211 8.072 1.00 93.06 103 THR A O 1
ATOM 797 N N . GLY A 1 104 ? -10.447 -11.311 10.187 1.00 91.38 104 GLY A N 1
ATOM 798 C CA . GLY A 1 104 ? -9.387 -12.297 9.935 1.00 91.38 104 GLY A CA 1
ATOM 799 C C . GLY A 1 104 ? -8.101 -11.706 9.338 1.00 91.38 104 GLY A C 1
ATOM 800 O O . GLY A 1 104 ? -7.139 -12.443 9.143 1.00 91.38 104 GLY A O 1
ATOM 801 N N . CYS A 1 105 ? -8.053 -10.393 9.089 1.00 95.44 105 CYS A N 1
ATOM 802 C CA . CYS A 1 105 ? -6.875 -9.708 8.568 1.00 95.44 105 CYS A CA 1
ATOM 803 C C . CYS A 1 105 ? -5.850 -9.414 9.673 1.00 95.44 105 CYS A C 1
ATOM 805 O O . CYS A 1 105 ? -6.171 -8.814 10.702 1.00 95.44 105 CYS A O 1
ATOM 807 N N . GLY A 1 106 ? -4.593 -9.790 9.438 1.00 94.94 106 GLY A N 1
ATOM 808 C CA . GLY A 1 106 ? -3.466 -9.415 10.288 1.00 94.94 106 GLY A CA 1
ATOM 809 C C . GLY A 1 106 ? -2.992 -7.981 10.036 1.00 94.94 106 GLY A C 1
ATOM 810 O O . GLY A 1 106 ? -3.119 -7.461 8.928 1.00 94.94 106 GLY A O 1
ATOM 811 N N . VAL A 1 107 ? -2.388 -7.362 11.054 1.00 96.00 107 VAL A N 1
ATOM 812 C CA . VAL A 1 107 ? -1.710 -6.058 10.942 1.00 96.00 107 VAL A CA 1
ATOM 813 C C . VAL A 1 107 ? -0.224 -6.245 11.232 1.00 96.00 107 VAL A C 1
ATOM 815 O O . VAL A 1 107 ? 0.143 -6.698 12.320 1.00 96.00 107 VAL A O 1
ATOM 818 N N . GLY A 1 108 ? 0.621 -5.928 10.254 1.00 94.06 108 GLY A N 1
ATOM 819 C CA . GLY A 1 108 ? 2.075 -5.862 10.401 1.00 94.06 108 GLY A CA 1
ATOM 820 C C . GLY A 1 108 ? 2.555 -4.418 10.447 1.00 94.06 108 GLY A C 1
ATOM 821 O O . GLY A 1 108 ? 1.924 -3.555 9.857 1.00 94.06 108 GLY A O 1
ATOM 822 N N . GLU A 1 109 ? 3.668 -4.171 11.122 1.00 92.88 109 GLU A N 1
ATOM 823 C CA . GLU A 1 109 ? 4.321 -2.860 11.164 1.00 92.88 109 GLU A CA 1
ATOM 824 C C . GLU A 1 109 ? 5.646 -2.956 10.413 1.00 92.88 109 GLU A C 1
ATOM 826 O O . GLU A 1 109 ? 6.344 -3.963 10.545 1.00 92.88 109 GLU A O 1
ATOM 831 N N . GLU A 1 110 ? 5.976 -1.931 9.635 1.00 90.75 110 GLU A N 1
ATOM 832 C CA . GLU A 1 110 ? 7.234 -1.824 8.901 1.00 90.75 110 GLU A CA 1
ATOM 833 C C . GLU A 1 110 ? 7.900 -0.480 9.210 1.00 90.75 110 GLU A C 1
ATOM 835 O O . GLU A 1 110 ? 7.243 0.561 9.236 1.00 90.75 110 GLU A O 1
ATOM 840 N N . HIS A 1 111 ? 9.212 -0.510 9.445 1.00 86.81 111 HIS A N 1
ATOM 841 C CA . HIS A 1 111 ? 10.014 0.680 9.714 1.00 86.81 111 HIS A CA 1
ATOM 842 C C . HIS A 1 111 ? 11.215 0.697 8.765 1.00 86.81 111 HIS A C 1
ATOM 844 O O . HIS A 1 111 ? 12.247 0.063 9.018 1.00 86.81 111 HIS A O 1
ATOM 850 N N . SER A 1 112 ? 11.126 1.478 7.690 1.00 80.69 112 SER A N 1
ATOM 851 C CA . SER A 1 112 ? 12.241 1.646 6.756 1.00 80.69 112 SER A CA 1
ATOM 852 C C . SER A 1 112 ? 13.248 2.673 7.275 1.00 80.69 112 SER A C 1
ATOM 854 O O . SER A 1 112 ? 12.900 3.818 7.536 1.00 80.69 112 SER A O 1
ATOM 856 N N . LYS A 1 113 ? 14.525 2.282 7.370 1.00 83.31 113 LYS A N 1
ATOM 857 C CA . LYS A 1 113 ? 15.661 3.204 7.598 1.00 83.31 113 LYS A CA 1
ATOM 858 C C . LYS A 1 113 ? 16.345 3.633 6.296 1.00 83.31 113 LYS A C 1
ATOM 860 O O . LYS A 1 113 ? 17.246 4.469 6.312 1.00 83.31 113 LYS A O 1
ATOM 865 N N . THR A 1 114 ? 15.965 3.011 5.185 1.00 84.50 114 THR A N 1
ATOM 866 C CA . THR A 1 114 ? 16.532 3.268 3.863 1.00 84.50 114 THR A CA 1
ATOM 867 C C . THR A 1 114 ? 15.962 4.568 3.307 1.00 84.50 114 THR A C 1
ATOM 869 O O . THR A 1 114 ? 14.806 4.897 3.562 1.00 84.50 114 THR A O 1
ATOM 872 N N . ASN A 1 115 ? 16.768 5.298 2.532 1.00 89.38 115 ASN A N 1
ATOM 873 C CA . ASN A 1 115 ? 16.311 6.485 1.813 1.00 89.38 115 ASN A CA 1
ATOM 874 C C . ASN A 1 115 ? 15.059 6.159 0.967 1.00 89.38 115 ASN A C 1
ATOM 876 O O . ASN A 1 115 ? 15.098 5.214 0.176 1.00 89.38 115 ASN A O 1
ATOM 880 N N . LYS A 1 116 ? 13.983 6.943 1.146 1.00 89.75 116 LYS A N 1
ATOM 881 C CA . LYS A 1 116 ? 12.671 6.769 0.491 1.00 89.75 116 LYS A CA 1
ATOM 882 C C . LYS A 1 116 ? 12.805 6.650 -1.029 1.00 89.75 116 LYS A C 1
ATOM 884 O O . LYS A 1 116 ? 12.421 5.636 -1.598 1.00 89.75 116 LYS A O 1
ATOM 889 N N . GLN A 1 117 ? 13.474 7.611 -1.662 1.00 93.25 117 GLN A N 1
ATOM 890 C CA . GLN A 1 117 ? 13.627 7.670 -3.120 1.00 93.25 117 GLN A CA 1
ATOM 891 C C . GLN A 1 117 ? 14.338 6.436 -3.683 1.00 93.25 117 GLN A C 1
ATOM 893 O O . GLN A 1 117 ? 13.894 5.831 -4.658 1.00 93.25 117 GLN A O 1
ATOM 898 N N . LYS A 1 118 ? 15.410 6.002 -3.011 1.00 93.00 118 LYS A N 1
ATOM 899 C CA . LYS A 1 118 ? 16.105 4.763 -3.371 1.00 93.00 118 LYS A CA 1
ATOM 900 C C . LYS A 1 118 ? 15.213 3.531 -3.186 1.00 93.00 118 LYS A C 1
ATOM 902 O O . LYS A 1 118 ? 15.209 2.659 -4.045 1.00 93.00 118 LYS A O 1
ATOM 907 N N . ARG A 1 119 ? 14.450 3.461 -2.089 1.00 93.81 119 ARG A N 1
ATOM 908 C CA . ARG A 1 119 ? 13.530 2.349 -1.804 1.00 93.81 119 ARG A CA 1
ATOM 909 C C . ARG A 1 119 ? 12.466 2.207 -2.896 1.00 93.81 119 ARG A C 1
ATOM 911 O O . ARG A 1 119 ? 12.205 1.088 -3.330 1.00 93.81 119 ARG A O 1
ATOM 918 N N . ILE A 1 120 ? 11.883 3.321 -3.338 1.00 95.06 120 ILE A N 1
ATOM 919 C CA . ILE A 1 120 ? 10.884 3.355 -4.415 1.00 95.06 120 ILE A CA 1
ATOM 920 C C . ILE A 1 120 ? 11.494 2.856 -5.727 1.00 95.06 120 ILE A C 1
ATOM 922 O O . ILE A 1 120 ? 10.938 1.957 -6.361 1.00 95.06 120 ILE A O 1
ATOM 926 N N . LEU A 1 121 ? 12.661 3.395 -6.099 1.00 94.69 121 LEU A N 1
ATOM 927 C CA . LEU A 1 121 ? 13.363 3.006 -7.320 1.00 94.69 121 LEU A CA 1
ATOM 928 C C . LEU A 1 121 ? 13.707 1.509 -7.320 1.00 94.69 121 LEU A C 1
ATOM 930 O O . LEU A 1 121 ? 13.303 0.795 -8.235 1.00 94.69 121 LEU A O 1
ATOM 934 N N . ASP A 1 122 ? 14.368 1.023 -6.264 1.00 92.81 122 ASP A N 1
ATOM 935 C CA . ASP A 1 122 ? 14.804 -0.374 -6.145 1.00 92.81 122 ASP A CA 1
ATOM 936 C C . ASP A 1 122 ? 13.608 -1.350 -6.213 1.00 92.81 122 ASP A C 1
ATOM 938 O O . ASP A 1 122 ? 13.706 -2.433 -6.799 1.00 92.81 122 ASP A O 1
ATOM 942 N N . ALA A 1 123 ? 12.459 -0.968 -5.640 1.00 94.88 123 ALA A N 1
ATOM 943 C CA . ALA A 1 123 ? 11.254 -1.792 -5.628 1.00 94.88 123 ALA A CA 1
ATOM 944 C C . ALA A 1 123 ? 10.556 -1.875 -6.993 1.00 94.88 123 ALA A C 1
ATOM 946 O O . ALA A 1 123 ? 10.043 -2.938 -7.345 1.00 94.88 123 ALA A O 1
ATOM 947 N N . LEU A 1 124 ? 10.503 -0.774 -7.750 1.00 95.31 124 LEU A N 1
ATOM 948 C CA . LEU A 1 124 ? 9.730 -0.682 -8.995 1.00 95.31 124 LEU A CA 1
ATOM 949 C C . LEU A 1 124 ? 10.558 -0.972 -10.251 1.00 95.31 124 LEU A C 1
ATOM 951 O O . LEU A 1 124 ? 10.029 -1.550 -11.204 1.00 95.31 124 LEU A O 1
ATOM 955 N N . GLU A 1 125 ? 11.847 -0.629 -10.262 1.00 94.12 125 GLU A N 1
ATOM 956 C CA . GLU A 1 125 ? 12.705 -0.760 -11.445 1.00 94.12 125 GLU A CA 1
ATOM 957 C C . GLU A 1 125 ? 12.806 -2.214 -11.918 1.00 94.12 125 GLU A C 1
ATOM 959 O O . GLU A 1 125 ? 12.614 -2.504 -13.104 1.00 94.12 125 GLU A O 1
ATOM 964 N N . SER A 1 126 ? 13.051 -3.144 -10.990 1.00 91.19 126 SER A N 1
ATOM 965 C CA . SER A 1 126 ? 13.218 -4.561 -11.323 1.00 91.19 126 SER A CA 1
ATOM 966 C C . SER A 1 126 ? 11.927 -5.189 -11.886 1.00 91.19 126 SER A C 1
ATOM 968 O O . SER A 1 126 ? 11.987 -5.767 -12.978 1.00 91.19 126 SER A O 1
ATOM 970 N N . PRO A 1 127 ? 10.746 -5.061 -11.237 1.00 93.62 127 PRO A N 1
ATOM 971 C CA . PRO A 1 127 ? 9.490 -5.593 -11.773 1.00 93.62 127 PRO A CA 1
ATOM 972 C C . PRO A 1 127 ? 9.032 -4.996 -13.101 1.00 93.62 127 PRO A C 1
ATOM 974 O O . PRO A 1 127 ? 8.507 -5.729 -13.948 1.00 93.62 127 PRO A O 1
ATOM 977 N N . LEU A 1 128 ? 9.237 -3.691 -13.303 1.00 93.88 128 LEU A N 1
ATOM 978 C CA . LEU A 1 128 ? 8.879 -3.017 -14.551 1.00 93.88 128 LEU A CA 1
ATOM 979 C C . LEU A 1 128 ? 9.799 -3.449 -15.697 1.00 93.88 128 LEU A C 1
ATOM 981 O O . LEU A 1 128 ? 9.315 -3.856 -16.756 1.00 93.88 128 LEU A O 1
ATOM 985 N N . SER A 1 129 ? 11.115 -3.444 -15.472 1.00 93.75 129 SER A N 1
ATOM 986 C CA . SER A 1 129 ? 12.107 -3.809 -16.493 1.00 93.75 129 SER A CA 1
ATOM 987 C C . SER A 1 129 ? 11.969 -5.265 -16.933 1.00 93.75 129 SER A C 1
ATOM 989 O O . SER A 1 129 ? 12.021 -5.574 -18.125 1.00 93.75 129 SER A O 1
ATOM 991 N N . ALA A 1 130 ? 11.722 -6.166 -15.979 1.00 92.31 130 ALA A N 1
ATOM 992 C CA . ALA A 1 130 ? 11.512 -7.584 -16.247 1.00 92.31 130 ALA A CA 1
ATOM 993 C C . ALA A 1 130 ? 10.062 -7.932 -16.647 1.00 92.31 130 ALA A C 1
ATOM 995 O O . ALA A 1 130 ? 9.766 -9.100 -16.904 1.00 92.31 130 ALA A O 1
ATOM 996 N N . ARG A 1 131 ? 9.168 -6.934 -16.744 1.00 93.56 131 ARG A N 1
ATOM 997 C CA . ARG A 1 131 ? 7.773 -7.064 -17.205 1.00 93.56 131 ARG A CA 1
ATOM 998 C C . ARG A 1 131 ? 6.951 -8.094 -16.426 1.00 93.56 131 ARG A C 1
ATOM 1000 O O . ARG A 1 131 ? 6.136 -8.808 -17.011 1.00 93.56 131 ARG A O 1
ATOM 1007 N N . PHE A 1 132 ? 7.168 -8.180 -15.116 1.00 93.12 132 PHE A N 1
ATOM 1008 C CA . PHE A 1 132 ? 6.374 -9.049 -14.242 1.00 93.12 132 PHE A CA 1
ATOM 1009 C C . PHE A 1 132 ? 5.470 -8.285 -13.269 1.00 93.12 132 PHE A C 1
ATOM 1011 O O . PHE A 1 132 ? 4.798 -8.917 -12.456 1.00 93.12 132 PHE A O 1
ATOM 1018 N N . LEU A 1 133 ? 5.415 -6.952 -13.370 1.00 95.62 133 LEU A N 1
ATOM 1019 C CA . LEU A 1 133 ? 4.426 -6.116 -12.693 1.00 95.62 133 LEU A CA 1
ATOM 1020 C C . LEU A 1 133 ? 3.296 -5.733 -13.652 1.00 95.62 133 LEU A C 1
ATOM 1022 O O . LEU A 1 133 ? 3.507 -5.039 -14.644 1.00 95.62 133 LEU A O 1
ATOM 1026 N N . TRP A 1 134 ? 2.089 -6.162 -13.313 1.00 96.31 134 TRP A N 1
ATOM 1027 C CA . TRP A 1 134 ? 0.841 -5.748 -13.940 1.00 96.31 134 TRP A CA 1
ATOM 1028 C C . TRP A 1 134 ? 0.117 -4.782 -13.012 1.00 96.31 134 TRP A C 1
ATOM 1030 O O . TRP A 1 134 ? 0.197 -4.926 -11.796 1.00 96.31 134 TRP A O 1
ATOM 1040 N N . ALA A 1 135 ? -0.632 -3.833 -13.561 1.00 96.88 135 ALA A N 1
ATOM 1041 C CA . ALA A 1 135 ? -1.440 -2.909 -12.774 1.00 96.88 135 ALA A CA 1
ATOM 1042 C C . ALA A 1 135 ? -2.871 -2.860 -13.311 1.00 96.88 135 ALA A C 1
ATOM 1044 O O . ALA A 1 135 ? -3.095 -2.922 -14.523 1.00 96.88 135 ALA A O 1
ATOM 1045 N N . HIS A 1 136 ? -3.845 -2.750 -12.409 1.00 96.75 136 HIS A N 1
ATOM 1046 C CA . HIS A 1 136 ? -5.223 -2.459 -12.789 1.00 96.75 136 HIS A CA 1
ATOM 1047 C C . HIS A 1 136 ? -5.305 -1.069 -13.440 1.00 96.75 136 HIS A C 1
ATOM 1049 O O . HIS A 1 136 ? -4.558 -0.166 -13.071 1.00 96.75 136 HIS A O 1
ATOM 1055 N N . VAL A 1 137 ? -6.229 -0.860 -14.383 1.00 96.75 137 VAL A N 1
ATOM 1056 C CA . VAL A 1 137 ? -6.365 0.435 -15.084 1.00 96.75 137 VAL A CA 1
ATOM 1057 C C . VAL A 1 137 ? -6.575 1.592 -14.105 1.00 96.75 137 VAL A C 1
ATOM 1059 O O . VAL A 1 137 ? -5.996 2.660 -14.290 1.00 96.75 137 VAL A O 1
ATOM 1062 N N . ASP A 1 138 ? -7.346 1.376 -13.042 1.00 97.12 138 ASP A N 1
ATOM 1063 C CA . ASP A 1 138 ? -7.579 2.406 -12.023 1.00 97.12 138 ASP A CA 1
ATOM 1064 C C . ASP A 1 138 ? -6.315 2.735 -11.225 1.00 97.12 138 ASP A C 1
ATOM 1066 O O . ASP A 1 138 ? -6.091 3.893 -10.890 1.00 97.12 138 ASP A O 1
ATOM 1070 N N . VAL A 1 139 ? -5.445 1.746 -10.992 1.00 97.38 139 VAL A N 1
ATOM 1071 C CA . VAL A 1 139 ? -4.126 1.984 -10.392 1.00 97.38 139 VAL A CA 1
ATOM 1072 C C . VAL A 1 139 ? -3.297 2.863 -11.310 1.00 97.38 139 VAL A C 1
ATOM 1074 O O . VAL A 1 139 ? -2.769 3.871 -10.858 1.00 97.38 139 VAL A O 1
ATOM 1077 N N . VAL A 1 140 ? -3.231 2.527 -12.603 1.00 96.62 140 VAL A N 1
ATOM 1078 C CA . VAL A 1 140 ? -2.474 3.317 -13.582 1.00 96.62 140 VAL A CA 1
ATOM 1079 C C . VAL A 1 140 ? -2.936 4.770 -13.561 1.00 96.62 140 VAL A C 1
ATOM 1081 O O . VAL A 1 140 ? -2.100 5.658 -13.499 1.00 96.62 140 VAL A O 1
ATOM 1084 N N . ARG A 1 141 ? -4.249 5.032 -13.525 1.00 96.25 141 ARG A N 1
ATOM 1085 C CA . ARG A 1 141 ? -4.787 6.402 -13.445 1.00 96.25 141 ARG A CA 1
ATOM 1086 C C . ARG A 1 141 ? -4.334 7.162 -12.200 1.00 96.25 141 ARG A C 1
ATOM 1088 O O . ARG A 1 141 ? -4.147 8.367 -12.289 1.00 96.25 141 ARG A O 1
ATOM 1095 N N . MET A 1 142 ? -4.180 6.476 -11.071 1.00 95.25 142 MET A N 1
ATOM 1096 C CA . MET A 1 142 ? -3.739 7.089 -9.817 1.00 95.25 142 MET A CA 1
ATOM 1097 C C . MET A 1 142 ? -2.238 7.384 -9.799 1.00 95.25 142 MET A C 1
ATOM 1099 O O . MET A 1 142 ? -1.827 8.398 -9.248 1.00 95.25 142 MET A O 1
ATOM 1103 N N . VAL A 1 143 ? -1.419 6.506 -10.384 1.00 95.88 143 VAL A N 1
ATOM 1104 C CA . VAL A 1 143 ? 0.049 6.567 -10.243 1.00 95.88 143 VAL A CA 1
ATOM 1105 C C . VAL A 1 143 ? 0.768 7.111 -11.473 1.00 95.88 143 VAL A C 1
ATOM 1107 O O . VAL A 1 143 ? 1.977 7.298 -11.422 1.00 95.88 143 VAL A O 1
ATOM 1110 N N . TRP A 1 144 ? 0.059 7.345 -12.581 1.00 95.38 144 TRP A N 1
ATOM 1111 C CA . TRP A 1 144 ? 0.659 7.694 -13.873 1.00 95.38 144 TRP A CA 1
ATOM 1112 C C . TRP A 1 144 ? 1.575 8.912 -13.802 1.00 95.38 144 TRP A C 1
ATOM 1114 O O . TRP A 1 144 ? 2.719 8.835 -14.247 1.00 9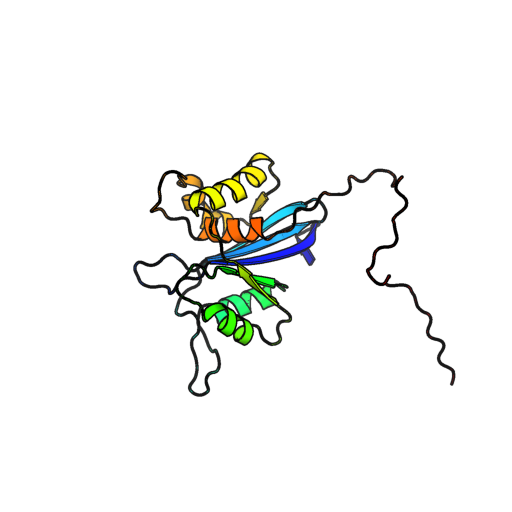5.38 144 TRP A O 1
ATOM 1124 N N . ASP A 1 145 ? 1.081 10.020 -13.248 1.00 95.25 145 ASP A N 1
ATOM 1125 C CA . ASP A 1 145 ? 1.851 11.261 -13.181 1.00 95.25 145 ASP A CA 1
ATOM 1126 C C . ASP A 1 145 ? 3.051 11.103 -12.240 1.00 95.25 145 ASP A C 1
ATOM 1128 O O . ASP A 1 145 ? 4.169 11.411 -12.644 1.00 95.25 145 ASP A O 1
ATOM 1132 N N . GLN A 1 146 ? 2.857 10.484 -11.066 1.00 95.06 146 GLN A N 1
ATOM 1133 C CA . GLN A 1 146 ? 3.957 10.182 -10.142 1.00 95.06 146 GLN A CA 1
ATOM 1134 C C . GLN A 1 146 ? 5.024 9.311 -10.811 1.00 95.06 146 GLN A C 1
ATOM 1136 O O . GLN A 1 146 ? 6.197 9.639 -10.753 1.00 95.06 146 GLN A O 1
ATOM 1141 N N . MET A 1 147 ? 4.645 8.240 -11.516 1.00 94.12 147 MET A N 1
ATOM 1142 C CA . MET A 1 147 ? 5.600 7.372 -12.214 1.00 94.12 147 MET A CA 1
ATOM 1143 C C . MET A 1 147 ? 6.332 8.070 -13.362 1.00 94.12 147 MET A C 1
ATOM 1145 O O . MET A 1 147 ? 7.511 7.798 -13.580 1.00 94.12 147 MET A O 1
ATOM 1149 N N . ARG A 1 148 ? 5.642 8.921 -14.131 1.00 95.00 148 ARG A N 1
ATOM 1150 C CA . ARG A 1 148 ? 6.237 9.644 -15.263 1.00 95.00 148 ARG A CA 1
ATOM 1151 C C . ARG A 1 148 ? 7.235 10.697 -14.788 1.00 95.00 148 ARG A C 1
ATOM 1153 O O . ARG A 1 148 ? 8.281 10.856 -15.414 1.00 95.00 148 ARG A O 1
ATOM 1160 N N . ASP A 1 149 ? 6.884 11.404 -13.720 1.00 95.06 149 ASP A N 1
ATOM 1161 C CA . ASP A 1 149 ? 7.598 12.596 -13.269 1.00 95.06 149 ASP A CA 1
ATOM 1162 C C . ASP A 1 149 ? 8.604 12.284 -12.139 1.00 95.06 149 ASP A C 1
ATOM 1164 O O . ASP A 1 149 ? 9.410 13.145 -11.782 1.00 95.06 149 ASP A O 1
ATOM 1168 N N . PHE A 1 150 ? 8.612 11.044 -11.628 1.00 95.25 150 PHE A N 1
ATOM 1169 C CA . PHE A 1 150 ? 9.507 10.589 -10.563 1.00 95.25 150 PHE A CA 1
ATOM 1170 C C . PHE A 1 150 ? 10.983 10.807 -10.902 1.00 95.25 150 PHE A C 1
ATOM 1172 O O . PHE A 1 150 ? 11.512 10.280 -11.886 1.00 95.25 150 PHE A O 1
ATOM 1179 N N . ASN A 1 151 ? 11.682 11.513 -10.017 1.00 94.25 151 ASN A N 1
ATOM 1180 C CA . ASN A 1 151 ? 13.119 11.708 -10.093 1.00 94.25 151 ASN A CA 1
ATOM 1181 C C . ASN A 1 151 ? 13.782 11.330 -8.758 1.00 94.25 151 ASN A C 1
ATOM 1183 O O . ASN A 1 151 ? 13.635 12.063 -7.780 1.00 94.25 151 ASN A O 1
ATOM 1187 N N . PRO A 1 152 ? 14.592 10.256 -8.697 1.00 91.31 152 PRO A N 1
ATOM 1188 C CA . PRO A 1 152 ? 15.195 9.796 -7.445 1.00 91.31 152 PRO A CA 1
ATOM 1189 C C . PRO A 1 152 ? 16.213 10.781 -6.839 1.00 91.31 152 PRO A C 1
ATOM 1191 O O . PRO A 1 152 ? 16.649 10.592 -5.704 1.00 91.31 152 PRO A O 1
ATOM 1194 N N . ALA A 1 153 ? 16.621 11.817 -7.581 1.00 92.75 153 ALA A N 1
ATOM 1195 C CA . ALA A 1 153 ? 17.492 12.878 -7.082 1.00 92.75 153 ALA A CA 1
ATOM 1196 C C . ALA A 1 153 ? 16.738 13.990 -6.325 1.00 92.75 153 ALA A C 1
ATOM 1198 O O . ALA A 1 153 ? 17.375 14.772 -5.617 1.00 92.75 153 ALA A O 1
ATOM 1199 N N . LEU A 1 154 ? 15.413 14.088 -6.482 1.00 91.31 154 LEU A N 1
ATOM 1200 C CA . LEU A 1 154 ? 14.583 15.079 -5.799 1.00 91.31 154 LEU A CA 1
ATOM 1201 C C . LEU A 1 154 ? 14.040 14.500 -4.491 1.00 91.31 154 LEU A C 1
ATOM 1203 O O . LEU A 1 154 ? 13.631 13.345 -4.429 1.00 91.31 154 LEU A O 1
ATOM 1207 N N . ALA A 1 155 ? 14.061 15.307 -3.430 1.00 82.44 155 ALA A N 1
ATOM 1208 C CA . ALA A 1 155 ? 13.527 14.916 -2.125 1.00 82.44 155 ALA A CA 1
ATOM 1209 C C . ALA A 1 155 ? 12.065 15.343 -1.920 1.00 82.44 155 ALA A C 1
ATOM 1211 O O . ALA A 1 155 ? 11.380 14.730 -1.111 1.00 82.44 155 ALA A O 1
ATOM 1212 N N . ASP A 1 156 ? 11.625 16.385 -2.629 1.00 86.62 156 ASP A N 1
ATOM 1213 C CA . ASP A 1 156 ? 10.287 16.975 -2.548 1.00 86.62 156 ASP A CA 1
ATOM 1214 C C . ASP A 1 156 ? 9.604 16.807 -3.911 1.00 86.62 156 ASP A C 1
ATOM 1216 O O . ASP A 1 156 ? 9.972 17.477 -4.881 1.00 86.62 156 ASP A O 1
ATOM 1220 N N . GLN A 1 157 ? 8.713 15.820 -4.006 1.00 89.19 157 GLN A N 1
ATOM 1221 C CA . GLN A 1 157 ? 7.942 15.472 -5.199 1.00 89.19 157 GLN A CA 1
ATOM 1222 C C . GLN A 1 157 ? 6.732 14.618 -4.808 1.00 89.19 157 GLN A C 1
ATOM 1224 O O . GLN A 1 157 ? 6.754 13.955 -3.773 1.00 89.19 157 GLN A O 1
ATOM 1229 N N . ASP A 1 158 ? 5.716 14.579 -5.667 1.00 90.31 158 ASP A N 1
ATOM 1230 C CA . ASP A 1 158 ? 4.552 13.722 -5.459 1.00 90.31 158 ASP A CA 1
ATOM 1231 C C . ASP A 1 158 ? 4.935 12.251 -5.693 1.00 90.31 158 ASP A C 1
ATOM 1233 O O . ASP A 1 158 ? 5.087 11.810 -6.834 1.00 90.31 158 ASP A O 1
ATOM 1237 N N . ASP A 1 159 ? 5.080 11.477 -4.618 1.00 93.00 159 ASP A N 1
ATOM 1238 C CA . ASP A 1 159 ? 5.469 10.063 -4.686 1.00 93.00 159 ASP A CA 1
ATOM 1239 C C . ASP A 1 159 ? 4.658 9.131 -3.764 1.00 93.00 159 ASP A C 1
ATOM 1241 O O . ASP A 1 159 ? 4.889 7.927 -3.762 1.00 93.00 159 ASP A O 1
ATOM 1245 N N . ASP A 1 160 ? 3.665 9.638 -3.031 1.00 92.56 160 ASP A N 1
ATOM 1246 C CA . ASP A 1 160 ? 2.956 8.877 -1.987 1.00 92.56 160 ASP A CA 1
ATOM 1247 C C . ASP A 1 160 ? 2.323 7.556 -2.476 1.00 92.56 160 ASP A C 1
ATOM 1249 O O . ASP A 1 160 ? 2.386 6.518 -1.810 1.00 92.56 160 ASP A O 1
ATOM 1253 N N . TYR A 1 161 ? 1.710 7.547 -3.668 1.00 95.44 161 TYR A N 1
ATOM 1254 C CA . TYR A 1 161 ? 1.050 6.346 -4.189 1.00 95.44 161 TYR A CA 1
ATOM 1255 C C . TYR A 1 161 ? 2.061 5.322 -4.703 1.00 95.44 161 TYR A C 1
ATOM 1257 O O . TYR A 1 161 ? 1.883 4.120 -4.482 1.00 95.44 161 TYR A O 1
ATOM 1265 N N . ILE A 1 162 ? 3.121 5.779 -5.375 1.00 96.19 162 ILE A N 1
ATOM 1266 C CA . ILE A 1 162 ? 4.221 4.905 -5.801 1.00 96.19 162 ILE A CA 1
ATOM 1267 C C . ILE A 1 162 ? 5.045 4.412 -4.616 1.00 96.19 162 ILE A C 1
ATOM 1269 O O . ILE A 1 162 ? 5.539 3.285 -4.668 1.00 96.19 162 ILE A O 1
ATOM 1273 N N . ASP A 1 163 ? 5.104 5.177 -3.527 1.00 94.62 163 ASP A N 1
ATOM 1274 C CA . ASP A 1 163 ? 5.767 4.767 -2.300 1.00 94.62 163 ASP A CA 1
ATOM 1275 C C . ASP A 1 163 ? 5.011 3.656 -1.574 1.00 94.62 163 ASP A C 1
ATOM 1277 O O . ASP A 1 163 ? 5.570 2.596 -1.278 1.00 94.62 163 ASP A O 1
ATOM 1281 N N . SER A 1 164 ? 3.702 3.837 -1.398 1.00 95.38 164 SER A N 1
ATOM 1282 C CA . SER A 1 164 ? 2.812 2.800 -0.873 1.00 95.38 164 SER A CA 1
ATOM 1283 C C . SER A 1 164 ? 2.869 1.517 -1.718 1.00 95.38 164 SER A C 1
ATOM 1285 O O . SER A 1 164 ? 2.954 0.405 -1.185 1.00 95.38 164 SER A O 1
ATOM 1287 N N . GLY A 1 165 ? 2.888 1.654 -3.049 1.00 96.75 165 GLY A N 1
ATOM 1288 C CA . GLY A 1 165 ? 3.048 0.531 -3.974 1.00 96.75 165 GLY A CA 1
ATOM 1289 C C . GLY A 1 165 ? 4.395 -0.177 -3.824 1.00 96.75 165 GLY A C 1
ATOM 1290 O O . GLY A 1 165 ? 4.445 -1.406 -3.739 1.00 96.75 165 GLY A O 1
ATOM 1291 N N . ALA A 1 166 ? 5.486 0.586 -3.730 1.00 96.25 166 ALA A N 1
ATOM 1292 C CA . ALA A 1 166 ? 6.830 0.069 -3.497 1.00 96.25 166 ALA A CA 1
ATOM 1293 C C . ALA A 1 166 ? 6.925 -0.689 -2.164 1.00 96.25 166 ALA A C 1
ATOM 1295 O O . ALA A 1 166 ? 7.464 -1.798 -2.125 1.00 96.25 166 ALA A O 1
ATOM 1296 N N . GLY A 1 167 ? 6.343 -0.144 -1.092 1.00 95.38 167 GLY A N 1
ATOM 1297 C CA . GLY A 1 167 ? 6.242 -0.809 0.207 1.00 95.38 167 GLY A CA 1
ATOM 1298 C C . GLY A 1 167 ? 5.544 -2.166 0.106 1.00 95.38 167 GLY A C 1
ATOM 1299 O O . GLY A 1 167 ? 6.066 -3.180 0.576 1.00 95.38 167 GLY A O 1
ATOM 1300 N N . ALA A 1 168 ? 4.410 -2.230 -0.595 1.00 96.38 168 ALA A N 1
ATOM 1301 C CA . ALA A 1 168 ? 3.687 -3.482 -0.812 1.00 96.38 168 ALA A CA 1
ATOM 1302 C C . ALA A 1 168 ? 4.490 -4.514 -1.630 1.00 96.38 168 ALA A C 1
ATOM 1304 O O . ALA A 1 168 ? 4.456 -5.711 -1.325 1.00 96.38 168 ALA A O 1
ATOM 1305 N N . ILE A 1 169 ? 5.229 -4.069 -2.651 1.00 96.06 169 ILE A N 1
ATOM 1306 C CA . ILE A 1 169 ? 6.083 -4.939 -3.475 1.00 96.06 169 ILE A CA 1
ATOM 1307 C C . ILE A 1 169 ? 7.214 -5.535 -2.636 1.00 96.06 169 ILE A C 1
ATOM 1309 O O . ILE A 1 169 ? 7.407 -6.749 -2.660 1.00 96.06 169 ILE A O 1
ATOM 1313 N N . LEU A 1 170 ? 7.917 -4.718 -1.849 1.00 94.62 170 LEU A N 1
ATOM 1314 C CA . LEU A 1 170 ? 9.036 -5.170 -1.012 1.00 94.62 170 LEU A CA 1
ATOM 1315 C C . LEU A 1 170 ? 8.609 -6.179 0.057 1.00 94.62 170 LEU A C 1
ATOM 1317 O O . LEU A 1 170 ? 9.374 -7.068 0.425 1.00 94.62 170 LEU A O 1
ATOM 1321 N N . GLN A 1 171 ? 7.372 -6.064 0.532 1.00 94.75 171 GLN A N 1
ATOM 1322 C CA . GLN A 1 171 ? 6.785 -6.989 1.497 1.00 94.75 171 GLN A CA 1
ATOM 1323 C C . GLN A 1 171 ? 6.213 -8.257 0.852 1.00 94.75 171 GLN A C 1
ATOM 1325 O O . GLN A 1 171 ? 5.852 -9.206 1.556 1.00 94.75 171 GLN A O 1
ATOM 1330 N N . THR A 1 172 ? 6.113 -8.296 -0.477 1.00 92.56 172 THR A N 1
ATOM 1331 C CA . THR A 1 172 ? 5.656 -9.478 -1.201 1.00 92.56 172 THR A CA 1
ATOM 1332 C C . THR A 1 172 ? 6.806 -10.480 -1.317 1.00 92.56 172 THR A C 1
ATOM 1334 O O . THR A 1 172 ? 7.831 -10.176 -1.927 1.00 92.56 172 THR A O 1
ATOM 1337 N N . PRO A 1 173 ? 6.669 -11.707 -0.778 1.00 85.81 173 PRO A N 1
ATOM 1338 C CA . PRO A 1 173 ? 7.721 -12.707 -0.891 1.00 85.81 173 PRO A CA 1
ATOM 1339 C C . PRO A 1 173 ? 8.011 -13.050 -2.353 1.00 85.81 173 PRO A C 1
ATOM 1341 O O . PRO A 1 173 ? 7.094 -13.384 -3.108 1.00 85.81 173 PRO A O 1
ATOM 1344 N N . VAL A 1 174 ? 9.290 -13.044 -2.733 1.00 79.12 174 VAL A N 1
ATOM 1345 C CA . VAL A 1 174 ? 9.715 -13.474 -4.070 1.00 79.12 174 VAL A CA 1
ATOM 1346 C C . VAL A 1 174 ? 9.404 -14.957 -4.242 1.00 79.12 174 VAL A C 1
ATOM 1348 O O . VAL A 1 174 ? 9.841 -15.805 -3.461 1.00 79.12 174 VAL A O 1
ATOM 1351 N N . ARG A 1 175 ? 8.645 -15.281 -5.289 1.00 78.06 175 ARG A N 1
ATOM 1352 C CA . ARG A 1 175 ? 8.315 -16.661 -5.643 1.00 78.06 175 ARG A CA 1
ATOM 1353 C C . ARG A 1 175 ? 9.130 -17.079 -6.852 1.00 78.06 175 ARG A C 1
ATOM 1355 O O . ARG A 1 175 ? 8.947 -16.557 -7.945 1.00 78.06 175 ARG A O 1
ATOM 1362 N N . ILE A 1 176 ? 9.999 -18.063 -6.655 1.00 67.94 176 ILE A N 1
ATOM 1363 C CA . ILE A 1 176 ? 10.666 -18.747 -7.759 1.00 67.94 176 ILE A CA 1
ATOM 1364 C C . ILE A 1 176 ? 9.677 -19.789 -8.274 1.00 67.94 176 ILE A C 1
ATOM 1366 O O . ILE A 1 176 ? 9.449 -20.819 -7.634 1.00 67.94 176 ILE A O 1
ATOM 1370 N N . GLY A 1 177 ? 9.023 -19.482 -9.395 1.00 60.22 177 GLY A N 1
ATOM 1371 C CA . GLY A 1 177 ? 8.095 -20.408 -10.029 1.00 60.22 177 GLY A CA 1
ATOM 1372 C C . GLY A 1 177 ? 8.793 -21.734 -10.335 1.00 60.22 177 GLY A C 1
ATOM 1373 O O . GLY A 1 177 ? 9.872 -21.754 -10.928 1.00 60.22 177 GLY A O 1
ATOM 1374 N N . ARG A 1 178 ? 8.176 -22.860 -9.960 1.00 57.75 178 ARG A N 1
ATOM 1375 C CA . ARG A 1 178 ? 8.597 -24.159 -10.494 1.00 57.75 178 ARG A CA 1
ATOM 1376 C C . ARG A 1 178 ? 8.265 -24.162 -11.980 1.00 57.75 178 ARG A C 1
ATOM 1378 O O . ARG A 1 178 ? 7.094 -24.192 -12.353 1.00 57.75 178 ARG A O 1
ATOM 1385 N N . ILE A 1 179 ? 9.290 -24.105 -12.826 1.00 53.91 179 ILE A N 1
ATOM 1386 C CA . ILE A 1 179 ? 9.130 -24.354 -14.257 1.00 53.91 179 ILE A CA 1
ATOM 1387 C C . ILE A 1 179 ? 8.567 -25.769 -14.388 1.00 53.91 179 ILE A C 1
ATOM 1389 O O . ILE A 1 179 ? 9.124 -26.724 -13.846 1.00 53.91 179 ILE A O 1
ATOM 1393 N N . VAL A 1 180 ? 7.420 -25.892 -15.051 1.00 47.81 180 VAL A N 1
ATOM 1394 C CA . VAL A 1 180 ? 6.733 -27.171 -15.230 1.00 47.81 180 VAL A CA 1
ATOM 1395 C C . VAL A 1 180 ? 7.539 -28.013 -16.224 1.00 47.81 180 VAL A C 1
ATOM 1397 O O . VAL A 1 180 ? 7.375 -27.901 -17.433 1.00 47.81 180 VAL A O 1
ATOM 1400 N N . GLY A 1 181 ? 8.456 -28.826 -15.705 1.00 55.75 181 GLY A N 1
ATOM 1401 C CA . GLY A 1 181 ? 8.991 -30.019 -16.362 1.00 55.75 181 GLY A CA 1
ATOM 1402 C C . GLY A 1 181 ? 8.405 -31.274 -15.712 1.00 55.75 181 GLY A C 1
ATOM 1403 O O . GLY A 1 181 ? 7.705 -31.174 -14.701 1.00 55.75 181 GLY A O 1
ATOM 1404 N N . LYS A 1 182 ? 8.695 -32.468 -16.253 1.00 48.62 182 LYS A N 1
ATOM 1405 C CA . LYS A 1 182 ? 8.450 -33.713 -15.501 1.00 48.62 182 LYS A CA 1
ATOM 1406 C C . LYS A 1 182 ? 9.177 -33.568 -14.156 1.00 48.62 182 LYS A C 1
ATOM 1408 O O . LYS A 1 182 ? 10.388 -33.353 -14.186 1.00 48.62 182 LYS A O 1
ATOM 1413 N N . PRO A 1 183 ? 8.482 -33.605 -13.007 1.00 52.66 183 PRO A N 1
ATOM 1414 C CA . PRO A 1 183 ? 9.131 -33.416 -11.720 1.00 52.66 183 PRO A CA 1
ATOM 1415 C C . PRO A 1 183 ? 10.080 -34.591 -11.481 1.00 52.66 183 PRO A C 1
ATOM 1417 O O . PRO A 1 183 ? 9.644 -35.694 -11.171 1.00 52.66 183 PRO A O 1
ATOM 1420 N N . THR A 1 184 ? 11.377 -34.367 -11.682 1.00 54.38 184 THR A N 1
ATOM 1421 C CA . THR A 1 184 ? 12.430 -35.344 -11.361 1.00 54.38 184 THR A CA 1
ATOM 1422 C C . THR A 1 184 ? 12.832 -35.265 -9.887 1.00 54.38 184 THR A C 1
ATOM 1424 O O . THR A 1 184 ? 13.523 -36.146 -9.387 1.00 54.38 184 THR A O 1
ATOM 1427 N N . GLU A 1 185 ? 12.407 -34.215 -9.178 1.00 55.16 185 GLU A N 1
ATOM 1428 C CA . GLU A 1 185 ? 12.665 -34.057 -7.750 1.00 55.16 185 GLU A CA 1
ATOM 1429 C C . GLU A 1 185 ? 11.629 -34.807 -6.914 1.00 55.16 185 GLU A C 1
ATOM 1431 O O . GLU A 1 185 ? 10.433 -34.500 -6.936 1.00 55.16 185 GLU A O 1
ATOM 1436 N N . THR A 1 186 ? 12.115 -35.750 -6.110 1.00 56.88 186 THR A N 1
ATOM 1437 C CA . THR A 1 186 ? 11.387 -36.307 -4.974 1.00 56.88 186 THR A CA 1
ATOM 1438 C C . THR A 1 186 ? 11.029 -35.165 -4.029 1.00 56.88 186 THR A C 1
ATOM 1440 O O . THR A 1 186 ? 11.898 -34.501 -3.460 1.00 56.88 186 THR A O 1
ATOM 1443 N N . ARG A 1 187 ? 9.729 -34.902 -3.885 1.00 56.50 187 ARG A N 1
ATOM 1444 C CA . ARG A 1 187 ? 9.206 -33.911 -2.945 1.00 56.50 187 ARG A CA 1
ATOM 1445 C C . ARG A 1 187 ? 9.628 -34.359 -1.542 1.00 56.50 187 ARG A C 1
ATOM 1447 O O . ARG A 1 187 ? 9.258 -35.449 -1.128 1.00 56.50 187 ARG A O 1
ATOM 1454 N N . ARG A 1 188 ? 10.450 -33.565 -0.849 1.00 56.91 188 ARG A N 1
ATOM 1455 C CA . ARG A 1 188 ? 10.711 -33.799 0.576 1.00 56.91 188 ARG A CA 1
ATOM 1456 C C . ARG A 1 188 ? 9.439 -33.494 1.350 1.00 56.91 188 ARG A C 1
ATOM 1458 O O . ARG A 1 188 ? 8.782 -32.494 1.049 1.00 56.91 188 ARG A O 1
ATOM 1465 N N . ASP A 1 189 ? 9.139 -34.339 2.324 1.00 58.81 189 ASP A N 1
ATOM 1466 C CA . ASP A 1 189 ? 8.115 -34.055 3.319 1.00 58.81 189 ASP A CA 1
ATOM 1467 C C . ASP A 1 189 ? 8.464 -32.726 4.001 1.00 58.81 189 ASP A C 1
ATOM 1469 O O . ASP A 1 189 ? 9.597 -32.512 4.445 1.00 58.81 189 ASP A O 1
ATOM 1473 N N . ASP A 1 190 ? 7.515 -31.793 3.979 1.00 64.75 190 ASP A N 1
ATOM 1474 C CA . ASP A 1 190 ? 7.642 -30.476 4.602 1.00 64.75 190 ASP A CA 1
ATOM 1475 C C . ASP A 1 190 ? 7.013 -30.516 6.003 1.00 64.75 190 ASP A C 1
ATOM 1477 O O . ASP A 1 190 ? 6.190 -31.377 6.301 1.00 64.75 190 ASP A O 1
ATOM 1481 N N . TRP A 1 191 ? 7.366 -29.568 6.871 1.00 66.56 191 TRP A N 1
ATOM 1482 C CA . TRP A 1 191 ? 6.887 -29.495 8.263 1.00 66.56 191 TRP A CA 1
ATOM 1483 C C . TRP A 1 191 ? 5.381 -29.220 8.389 1.00 66.56 191 TRP A C 1
ATOM 1485 O O . TRP A 1 191 ? 4.826 -29.251 9.490 1.00 66.56 191 TRP A O 1
ATOM 1495 N N . ARG A 1 192 ? 4.716 -28.896 7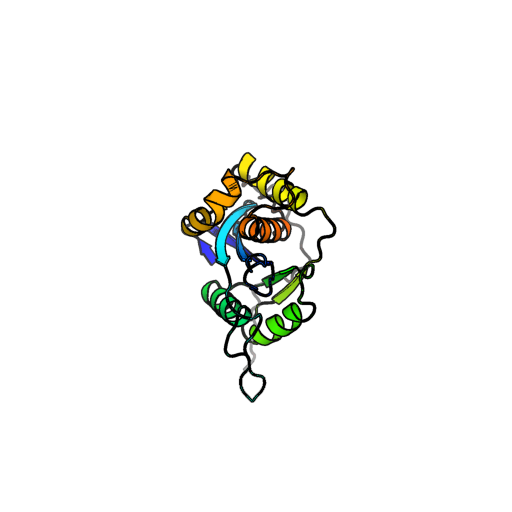.276 1.00 61.50 192 ARG A N 1
ATOM 1496 C CA . ARG A 1 192 ? 3.274 -28.670 7.239 1.00 61.50 192 ARG A CA 1
ATOM 1497 C C . ARG A 1 192 ? 2.565 -30.015 7.383 1.00 61.50 192 ARG A C 1
ATOM 1499 O O . ARG A 1 192 ? 2.909 -30.932 6.641 1.00 61.50 192 ARG A O 1
ATOM 1506 N N . PRO A 1 193 ? 1.566 -30.134 8.273 1.00 48.78 193 PRO A N 1
ATOM 1507 C CA . PRO A 1 193 ? 0.738 -31.326 8.305 1.00 48.78 193 PRO A CA 1
ATOM 1508 C C . PRO A 1 193 ? 0.105 -31.500 6.924 1.00 48.78 193 PRO A C 1
ATOM 1510 O O . PRO A 1 193 ? -0.547 -30.585 6.410 1.00 48.78 193 PRO A O 1
ATOM 1513 N N . ASP A 1 194 ? 0.369 -32.647 6.304 1.00 53.25 194 ASP A N 1
ATOM 1514 C CA . ASP A 1 194 ? -0.308 -33.038 5.080 1.00 53.25 194 ASP A CA 1
ATOM 1515 C C . ASP A 1 194 ? -1.809 -33.090 5.373 1.00 53.25 194 ASP A C 1
ATOM 1517 O O . ASP A 1 194 ? -2.234 -33.597 6.415 1.00 53.25 194 ASP A O 1
ATOM 1521 N N . ALA A 1 195 ? -2.620 -32.547 4.469 1.00 50.41 195 ALA A N 1
ATOM 1522 C CA . ALA A 1 195 ? -4.063 -32.731 4.526 1.00 50.41 195 ALA A CA 1
ATOM 1523 C C . ALA A 1 195 ? -4.368 -34.139 3.998 1.00 50.41 195 ALA A C 1
ATOM 1525 O O . ALA A 1 195 ? -4.974 -34.307 2.941 1.00 50.41 195 ALA A O 1
ATOM 1526 N N . GLY A 1 196 ? -3.870 -35.149 4.711 1.00 57.44 196 GLY A N 1
ATOM 1527 C CA . GLY A 1 196 ? -4.173 -36.540 4.442 1.00 57.44 196 GLY A CA 1
ATOM 1528 C C . GLY A 1 196 ? -5.677 -36.774 4.551 1.00 57.44 196 GLY A C 1
ATOM 1529 O O . GLY A 1 196 ? -6.381 -36.138 5.339 1.00 57.44 196 GLY A O 1
ATOM 1530 N N . VAL A 1 197 ? -6.186 -37.699 3.743 1.00 55.66 197 VAL A N 1
ATOM 1531 C CA . VAL A 1 197 ? -7.545 -38.210 3.915 1.00 55.66 197 VAL A CA 1
ATOM 1532 C C . VAL A 1 197 ? -7.519 -39.150 5.117 1.00 55.66 197 VAL A C 1
ATOM 1534 O O . VAL A 1 197 ? -6.884 -40.200 5.066 1.00 55.66 197 VAL A O 1
ATOM 1537 N N . HIS A 1 198 ? -8.190 -38.767 6.199 1.00 61.34 198 HIS A N 1
ATOM 1538 C CA . HIS A 1 198 ? -8.371 -39.620 7.368 1.00 61.34 198 HIS A CA 1
ATOM 1539 C C . HIS A 1 198 ? -9.806 -40.148 7.378 1.00 61.34 198 HIS A C 1
ATOM 1541 O O . HIS A 1 198 ? -10.751 -39.385 7.579 1.00 61.34 198 HIS A O 1
ATOM 1547 N N . GLU A 1 199 ? -9.974 -41.451 7.155 1.00 56.59 199 GLU A N 1
ATOM 1548 C CA . GLU A 1 199 ? -11.231 -42.126 7.473 1.00 56.59 199 GLU A CA 1
ATOM 1549 C C . GLU A 1 199 ? -11.365 -42.214 8.993 1.00 56.59 199 GLU A C 1
ATOM 1551 O O . GLU A 1 199 ? -10.571 -42.866 9.671 1.00 56.59 199 GLU A O 1
ATOM 1556 N N . VAL A 1 200 ? -12.369 -41.528 9.535 1.00 62.31 200 VAL A N 1
ATOM 1557 C CA . VAL A 1 200 ? -12.767 -41.668 10.934 1.00 62.31 200 VAL A CA 1
ATOM 1558 C C . VAL A 1 200 ? -13.840 -42.748 10.983 1.00 62.31 200 VAL A C 1
ATOM 1560 O O . VAL A 1 200 ? -14.968 -42.519 10.549 1.00 62.31 200 VAL A O 1
ATOM 1563 N N . GLN A 1 201 ? -13.489 -43.930 11.489 1.00 57.75 201 GLN A N 1
ATOM 1564 C CA . GLN A 1 201 ? -14.492 -44.925 11.856 1.00 57.75 201 GLN A CA 1
ATOM 1565 C C . GLN A 1 201 ? -15.183 -44.470 13.140 1.00 57.75 201 GLN A C 1
ATOM 1567 O O . GLN A 1 201 ? -14.530 -44.180 14.141 1.00 57.75 201 GLN A O 1
ATOM 1572 N N . VAL A 1 202 ? -16.508 -44.365 13.080 1.00 61.56 202 VAL A N 1
ATOM 1573 C CA . VAL A 1 202 ? -17.351 -44.084 14.241 1.00 61.56 202 VAL A CA 1
ATOM 1574 C C . VAL A 1 202 ? -18.021 -45.400 14.612 1.00 61.56 202 VAL A C 1
ATOM 1576 O O . VAL A 1 202 ? -18.858 -45.888 13.852 1.00 61.56 202 VAL A O 1
ATOM 1579 N N . ASP A 1 203 ? -17.624 -45.984 15.741 1.00 55.38 203 ASP A N 1
ATOM 1580 C CA . ASP A 1 203 ? -18.332 -47.123 16.325 1.00 55.38 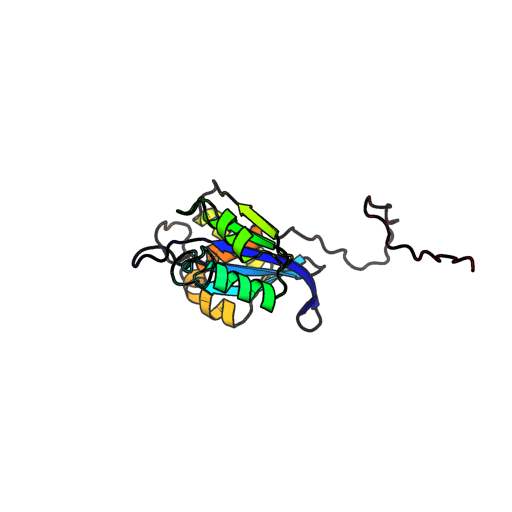203 ASP A CA 1
ATOM 1581 C C . ASP A 1 203 ? -19.659 -46.620 16.913 1.00 55.38 203 ASP A C 1
ATOM 1583 O O . ASP A 1 203 ? -19.676 -45.643 17.669 1.00 55.38 203 ASP A O 1
ATOM 1587 N N . TYR A 1 204 ? -20.765 -47.257 16.520 1.00 55.88 204 TYR A N 1
ATOM 1588 C CA . TYR A 1 204 ? -22.118 -46.996 17.025 1.00 55.88 204 TYR A CA 1
ATOM 1589 C C . TYR A 1 204 ? -22.506 -48.018 18.093 1.00 55.88 204 TYR A C 1
ATOM 1591 O O . TYR A 1 204 ? -22.169 -49.211 17.905 1.00 55.88 204 TYR A O 1
#

InterPro domains:
  IPR054762 Terminase, large subunit, ribonuclease H-like domain [PF22530] (32-126)

Radius of gyration: 19.84 Å; chains: 1; bounding box: 40×68×40 Å

Sequence (204 aa):
MYLGTIQIVGAIAYWDCSLGKVKSDASAFSLILTDARGQLYWHVAKGLTGEIAEFDDRDRIIGGQVHQIRELVIQYQIPRVIIETNGPGGFAPAILRQALKGTGCGVGEEHSKTNKQKRILDALESPLSARFLWAHVDVVRMVWDQMRDFNPALADQDDDYIDSGAGAILQTPVRIGRIVGKPTETRRDDWRPDAGVHEVQVDY

pLDDT: mean 85.99, std 14.5, range [47.81, 98.19]

Secondary structure (DSSP, 8-state):
-EETTEEEEEEEEEEE-----TTS--EEEEEEEEETT--EEEEEEEEE-S-S-EE-TTS-EEESHHHHHHHHHHHHT-SEEEEE-SSS-TTHHHHHHHHTTTS--EEEEE---S-HHHHHHHHHHHHHHTT-EEE-HHHHHHHHHHHHH--TT-SSSS-HHHHHHHHHHHTSPP------S---S-PPPPSSPP----------

Foldseek 3Di:
DDDVPFDWDDKEKEWEDDQAPPPDAFTWIWIWTAGLQQFIETEDIDTWHHGLFDADPVRDTPDGRLLVVLVVCQVVVGQEYEYEPPDPPPPSQVVSCRSNPPSNHYYHYDYDPDDLLVLLCVQPVVCVVVVRYHYDPVLCVVCVVVVVVRDSVDPDDRCRRSSSVSVRSVPDDGNNRDDDDDPPDDDDDDPDPPPDDDDDDDDD

Organism: Pseudomonas savastanoi pv. phaseolicola (NCBI:txid319)